Protein AF-A0A257J1D6-F1 (afdb_monomer_lite)

Structure (mmCIF, N/CA/C/O backbone):
data_AF-A0A257J1D6-F1
#
_entry.id   AF-A0A257J1D6-F1
#
loop_
_atom_site.group_PDB
_atom_site.id
_atom_site.type_symbol
_atom_site.label_atom_id
_atom_site.label_alt_id
_atom_site.label_comp_id
_atom_site.label_asym_id
_atom_site.label_entity_id
_atom_site.label_seq_id
_atom_site.pdbx_PDB_ins_code
_atom_site.Cartn_x
_atom_site.Cartn_y
_atom_site.Cartn_z
_atom_site.occupancy
_atom_site.B_iso_or_equiv
_atom_site.auth_seq_id
_atom_site.auth_comp_id
_atom_site.auth_asym_id
_atom_site.auth_atom_id
_atom_site.pdbx_PDB_model_num
ATOM 1 N N . MET A 1 1 ? 28.493 -23.954 -54.934 1.00 38.22 1 MET A N 1
ATOM 2 C CA . MET A 1 1 ? 28.823 -22.522 -55.115 1.00 38.22 1 MET A CA 1
ATOM 3 C C . MET A 1 1 ? 28.343 -21.744 -53.893 1.00 38.22 1 MET A C 1
ATOM 5 O O . MET A 1 1 ? 27.143 -21.635 -53.686 1.00 38.22 1 MET A O 1
ATOM 9 N N . LYS A 1 2 ? 29.273 -21.294 -53.040 1.00 36.12 2 LYS A N 1
ATOM 10 C CA . LYS A 1 2 ? 29.003 -20.463 -51.852 1.00 36.12 2 LYS A CA 1
ATOM 11 C C . LYS A 1 2 ? 28.588 -19.060 -52.317 1.00 36.12 2 LYS A C 1
ATOM 13 O O . LYS A 1 2 ? 29.384 -18.395 -52.972 1.00 36.12 2 LYS A O 1
ATOM 18 N N . LYS A 1 3 ? 27.372 -18.610 -51.989 1.00 41.28 3 LYS A N 1
ATOM 19 C CA . LYS A 1 3 ? 26.987 -17.197 -52.138 1.00 41.28 3 LYS A CA 1
ATOM 20 C C . LYS A 1 3 ? 27.675 -16.393 -51.032 1.00 41.28 3 LYS A C 1
ATOM 22 O O . LYS A 1 3 ? 27.429 -16.626 -49.853 1.00 41.28 3 LYS A O 1
ATOM 27 N N . ILE A 1 4 ? 28.572 -15.500 -51.433 1.00 43.25 4 ILE A N 1
ATOM 28 C CA . ILE A 1 4 ? 29.263 -14.539 -50.570 1.00 43.25 4 ILE A CA 1
ATOM 29 C C . ILE A 1 4 ? 28.299 -13.372 -50.328 1.00 43.25 4 ILE A C 1
ATOM 31 O O . ILE A 1 4 ? 27.944 -12.665 -51.269 1.00 43.25 4 ILE A O 1
ATOM 35 N N . PHE A 1 5 ? 27.862 -13.177 -49.084 1.00 42.94 5 PHE A N 1
ATOM 36 C CA . PHE A 1 5 ? 27.196 -11.940 -48.675 1.00 42.94 5 PHE A CA 1
ATOM 37 C C . PHE A 1 5 ? 28.267 -10.863 -48.485 1.00 42.94 5 PHE A C 1
ATOM 39 O O . PHE A 1 5 ? 29.192 -11.043 -47.697 1.00 42.94 5 PHE A O 1
ATOM 46 N N . HIS A 1 6 ? 28.163 -9.766 -49.235 1.00 42.41 6 HIS A N 1
ATOM 47 C CA . HIS A 1 6 ? 28.994 -8.585 -49.027 1.00 42.41 6 HIS A CA 1
ATOM 48 C C . HIS A 1 6 ? 28.365 -7.738 -47.920 1.00 42.41 6 HIS A C 1
ATOM 50 O O . HIS A 1 6 ? 27.255 -7.234 -48.081 1.00 42.41 6 HIS A O 1
ATOM 56 N N . THR A 1 7 ? 29.077 -7.570 -46.809 1.00 45.56 7 THR A N 1
ATOM 57 C CA . THR A 1 7 ? 28.771 -6.535 -45.819 1.00 45.56 7 THR A CA 1
ATOM 58 C C . THR A 1 7 ? 29.491 -5.263 -46.257 1.00 45.56 7 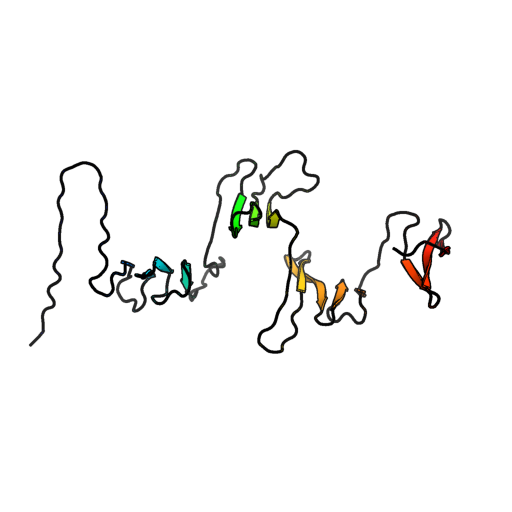THR A C 1
ATOM 60 O O . THR A 1 7 ? 30.720 -5.232 -46.281 1.00 45.56 7 THR A O 1
ATOM 63 N N . ILE A 1 8 ? 28.745 -4.230 -46.651 1.00 44.50 8 ILE A N 1
ATOM 64 C CA . ILE A 1 8 ? 29.304 -2.903 -46.937 1.00 44.50 8 ILE A CA 1
ATOM 65 C C . ILE A 1 8 ? 29.431 -2.165 -45.602 1.00 44.50 8 ILE A C 1
ATOM 67 O O . ILE A 1 8 ? 28.427 -1.796 -44.998 1.00 44.50 8 ILE A O 1
ATOM 71 N N . THR A 1 9 ? 30.663 -1.958 -45.139 1.00 44.97 9 THR A N 1
ATOM 72 C CA . THR A 1 9 ? 30.960 -1.093 -43.990 1.00 44.97 9 THR A CA 1
ATOM 73 C C . THR A 1 9 ? 31.153 0.335 -44.492 1.00 44.97 9 THR A C 1
ATOM 75 O O . THR A 1 9 ? 32.152 0.637 -45.142 1.00 44.97 9 THR A O 1
ATOM 78 N N . LEU A 1 10 ? 30.202 1.219 -44.195 1.00 42.38 10 LEU A N 1
ATOM 79 C CA . LEU A 1 10 ? 30.332 2.655 -44.432 1.00 42.38 10 LEU A CA 1
ATOM 80 C C . LEU A 1 10 ? 31.140 3.277 -43.279 1.00 42.38 10 LEU A C 1
ATOM 82 O O . LEU A 1 10 ? 30.632 3.406 -42.169 1.00 42.38 10 LEU A O 1
ATOM 86 N N . ILE A 1 11 ? 32.401 3.644 -43.526 1.00 44.72 11 ILE A N 1
ATOM 87 C CA . ILE A 1 11 ? 33.215 4.430 -42.583 1.00 44.72 11 ILE A CA 1
ATOM 88 C C . ILE A 1 11 ? 33.090 5.904 -42.985 1.00 44.72 11 ILE A C 1
A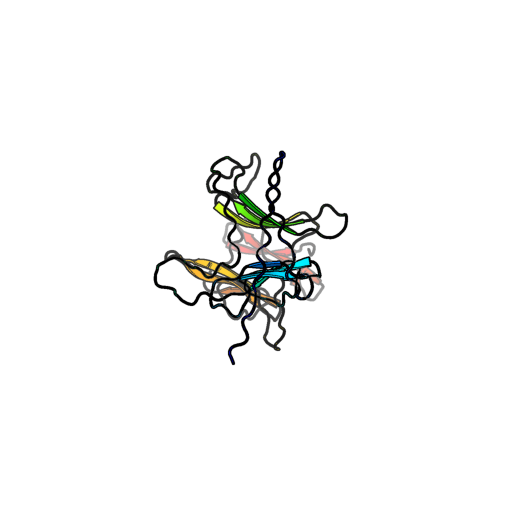TOM 90 O O . ILE A 1 11 ? 33.706 6.337 -43.957 1.00 44.72 11 ILE A O 1
ATOM 94 N N . LEU A 1 12 ? 32.282 6.676 -42.255 1.00 48.62 12 LEU A N 1
ATOM 95 C CA . LEU A 1 12 ? 32.257 8.136 -42.369 1.00 48.62 12 LEU A CA 1
ATOM 96 C C . LEU A 1 12 ? 33.386 8.728 -41.515 1.00 48.62 12 LEU A C 1
ATOM 98 O O . LEU A 1 12 ? 33.308 8.727 -40.289 1.00 48.62 12 LEU A O 1
ATOM 102 N N . PHE A 1 13 ? 34.419 9.269 -42.160 1.00 44.69 13 PHE A N 1
ATOM 103 C CA . PHE A 1 13 ? 35.277 10.272 -41.532 1.00 44.69 13 PHE A CA 1
ATOM 104 C C . PHE A 1 13 ? 34.616 11.638 -41.713 1.00 44.69 13 PHE A C 1
ATOM 106 O O . PHE A 1 13 ? 34.491 12.116 -42.838 1.00 44.69 13 PHE A O 1
ATOM 113 N N . THR A 1 14 ? 34.224 12.289 -40.619 1.00 45.97 14 THR A N 1
ATOM 114 C CA . THR A 1 14 ? 33.897 13.719 -40.639 1.00 45.97 14 THR A CA 1
ATOM 115 C C . THR A 1 14 ? 34.845 14.455 -39.706 1.00 45.97 14 THR A C 1
ATOM 117 O O . THR A 1 14 ? 34.756 14.359 -38.484 1.00 45.97 14 THR A O 1
ATOM 120 N N . THR A 1 15 ? 35.767 15.212 -40.286 1.00 50.88 15 THR A N 1
ATOM 121 C CA . THR A 1 15 ? 36.424 16.322 -39.602 1.00 50.88 15 THR A CA 1
ATOM 122 C C . THR A 1 15 ? 35.403 17.458 -39.503 1.00 50.88 15 THR A C 1
ATOM 124 O O . THR A 1 15 ? 35.143 18.075 -40.527 1.00 50.88 15 THR A O 1
ATOM 127 N N . ILE A 1 16 ? 34.764 17.651 -38.338 1.00 46.88 16 ILE A N 1
ATOM 128 C CA . ILE A 1 16 ? 34.257 18.907 -37.723 1.00 46.88 16 ILE A CA 1
ATOM 129 C C . ILE A 1 16 ? 33.377 18.540 -36.497 1.00 46.88 16 ILE A C 1
ATOM 131 O O . ILE A 1 16 ? 32.694 17.522 -36.465 1.00 46.88 16 ILE A O 1
ATOM 135 N N . LEU A 1 17 ? 33.480 19.390 -35.474 1.00 46.66 17 LEU A N 1
ATOM 136 C CA . LEU A 1 17 ? 32.936 19.391 -34.113 1.00 46.66 17 LEU A CA 1
ATOM 137 C C . LEU A 1 17 ? 31.459 18.939 -33.968 1.00 46.66 17 LEU A C 1
ATOM 139 O O . LEU A 1 17 ? 30.553 19.650 -34.391 1.00 46.66 17 LEU A O 1
ATOM 143 N N . ASN A 1 18 ? 31.273 17.783 -33.314 1.00 44.16 18 ASN A N 1
ATOM 144 C CA . ASN A 1 18 ? 30.075 17.168 -32.701 1.00 44.16 18 ASN A CA 1
ATOM 145 C C . ASN A 1 18 ? 29.962 15.717 -33.178 1.00 44.16 18 ASN A C 1
ATOM 147 O O . ASN A 1 18 ? 29.318 15.418 -34.179 1.00 44.16 18 ASN A O 1
ATOM 151 N N . ALA A 1 19 ? 30.616 14.802 -32.461 1.00 36.62 19 ALA A N 1
ATOM 152 C CA . ALA A 1 19 ? 30.526 13.373 -32.727 1.00 36.62 19 ALA A CA 1
ATOM 153 C C . ALA A 1 19 ? 29.097 12.868 -32.451 1.00 36.62 19 ALA A C 1
ATOM 155 O O . ALA A 1 19 ? 28.789 12.406 -31.355 1.00 36.62 19 ALA A O 1
ATOM 156 N N . GLN A 1 20 ? 28.203 12.964 -33.435 1.00 41.53 20 GLN A N 1
ATOM 157 C CA . GLN A 1 20 ? 26.947 12.224 -33.419 1.00 41.53 20 GLN A CA 1
ATOM 158 C C . GLN A 1 20 ? 27.213 10.814 -33.938 1.00 41.53 20 GLN A C 1
ATOM 160 O O . GLN A 1 20 ? 27.506 10.602 -35.114 1.00 41.53 20 GLN A O 1
ATOM 165 N N . THR A 1 21 ? 27.085 9.827 -33.054 1.00 47.72 21 THR A N 1
ATOM 166 C CA . THR A 1 21 ? 26.935 8.436 -33.486 1.00 47.72 21 THR A CA 1
ATOM 167 C C . THR A 1 21 ? 25.567 8.323 -34.153 1.00 47.72 21 THR A C 1
ATOM 169 O O . THR A 1 21 ? 24.545 8.299 -33.473 1.00 47.72 21 THR A O 1
ATOM 172 N N . THR A 1 22 ? 25.531 8.318 -35.486 1.00 47.06 22 THR A N 1
ATOM 173 C CA . THR A 1 22 ? 24.285 8.104 -36.231 1.00 47.06 22 THR A CA 1
ATOM 174 C C . THR A 1 22 ? 23.996 6.608 -36.243 1.00 47.06 22 THR A C 1
ATOM 176 O O . THR A 1 22 ? 24.689 5.848 -36.916 1.00 47.06 22 THR A O 1
ATOM 179 N N . ILE A 1 23 ? 22.998 6.170 -35.474 1.00 66.38 23 ILE A N 1
ATOM 180 C CA . ILE A 1 23 ? 22.508 4.790 -35.531 1.00 66.38 23 ILE A CA 1
ATOM 181 C C . ILE A 1 23 ? 21.475 4.728 -36.656 1.00 66.38 23 ILE A C 1
ATOM 183 O O . ILE A 1 23 ? 20.344 5.182 -36.496 1.00 66.38 23 ILE A O 1
ATOM 187 N N . THR A 1 24 ? 21.882 4.232 -37.822 1.00 57.66 24 THR A N 1
ATOM 188 C CA . THR A 1 24 ? 20.978 4.047 -38.961 1.00 57.66 24 THR A CA 1
ATOM 189 C C . THR A 1 24 ? 20.084 2.832 -38.700 1.00 57.66 24 THR A C 1
ATOM 191 O O . THR A 1 24 ? 20.609 1.794 -38.283 1.00 57.66 24 THR A O 1
ATOM 194 N N . PRO A 1 25 ? 18.763 2.925 -38.932 1.00 65.88 25 PRO A N 1
ATOM 195 C CA . PRO A 1 25 ? 17.895 1.760 -38.901 1.00 65.88 25 PRO A CA 1
ATOM 196 C C . PRO A 1 25 ? 18.428 0.644 -39.796 1.00 65.88 25 PRO A C 1
ATOM 198 O O . PRO A 1 25 ? 19.025 0.925 -40.842 1.00 65.88 25 PRO A O 1
ATOM 201 N N . ASP A 1 26 ? 18.217 -0.617 -39.420 1.00 60.16 26 ASP A N 1
ATOM 202 C CA . ASP A 1 26 ? 18.500 -1.684 -40.370 1.00 60.16 26 ASP A CA 1
ATOM 203 C C . ASP A 1 26 ? 17.591 -1.517 -41.598 1.00 60.16 26 ASP A C 1
ATOM 205 O O . ASP A 1 26 ? 16.479 -0.993 -41.512 1.00 60.16 26 ASP A O 1
ATOM 209 N N . GLY A 1 27 ? 18.047 -1.950 -42.777 1.00 59.38 27 GLY A N 1
ATOM 210 C CA . GLY A 1 27 ? 17.236 -1.925 -44.007 1.00 59.38 27 GLY A CA 1
ATOM 211 C C . GLY A 1 27 ? 15.986 -2.823 -43.947 1.00 59.38 27 GLY A C 1
ATOM 212 O O . GLY A 1 27 ? 15.433 -3.171 -44.985 1.00 59.38 27 GLY A O 1
ATOM 213 N N . TYR A 1 28 ? 15.577 -3.240 -42.746 1.00 55.91 28 TYR A N 1
ATOM 214 C CA . TYR A 1 28 ? 14.529 -4.186 -42.417 1.00 55.91 28 TYR A CA 1
ATOM 215 C C . TYR A 1 28 ? 13.490 -3.492 -41.515 1.00 55.91 28 TYR A C 1
ATOM 217 O O . TYR A 1 28 ? 13.541 -3.576 -40.289 1.00 55.91 28 TYR A O 1
ATOM 225 N N . ASN A 1 29 ? 12.523 -2.815 -42.141 1.00 66.31 29 ASN A N 1
ATOM 226 C CA . ASN A 1 29 ? 11.411 -2.096 -41.493 1.00 66.31 29 ASN A CA 1
ATOM 227 C C . ASN A 1 29 ? 11.819 -0.924 -40.576 1.00 66.31 29 ASN A C 1
ATOM 229 O O . ASN A 1 29 ? 11.091 -0.600 -39.647 1.00 66.31 29 ASN A O 1
ATOM 233 N N . GLY A 1 30 ? 12.978 -0.293 -40.789 1.00 75.19 30 GLY A N 1
ATOM 234 C CA . GLY A 1 30 ? 13.296 0.966 -40.105 1.00 75.19 30 GLY A CA 1
ATOM 235 C C . GLY A 1 30 ? 13.506 0.849 -38.587 1.00 75.19 30 GLY A C 1
ATOM 236 O O . GLY A 1 30 ? 13.448 1.860 -37.889 1.00 75.19 30 GLY A O 1
ATOM 237 N N . ALA A 1 31 ? 13.794 -0.349 -38.070 1.00 82.38 31 ALA A N 1
ATOM 238 C CA . ALA A 1 31 ? 14.050 -0.568 -36.651 1.00 82.38 31 ALA A CA 1
ATOM 239 C C . ALA A 1 31 ? 15.524 -0.331 -36.277 1.00 82.38 31 ALA A C 1
ATOM 241 O O . ALA A 1 31 ? 16.437 -0.528 -37.082 1.00 82.38 31 ALA A O 1
ATOM 242 N N . ILE A 1 32 ? 15.775 0.019 -35.014 1.00 88.12 32 ILE A N 1
ATOM 243 C CA . ILE A 1 32 ? 17.127 0.042 -34.434 1.00 88.12 32 ILE A CA 1
ATOM 244 C C . ILE A 1 32 ? 17.283 -1.156 -33.500 1.00 88.12 32 ILE A C 1
ATOM 246 O O . ILE A 1 32 ? 16.433 -1.404 -32.645 1.00 88.12 32 ILE A O 1
ATOM 250 N N . ARG A 1 33 ? 18.379 -1.909 -33.647 1.00 82.38 33 ARG A N 1
ATOM 251 C CA . ARG A 1 33 ? 18.563 -3.191 -32.953 1.00 82.38 33 ARG A CA 1
ATOM 252 C C . ARG A 1 33 ? 19.944 -3.320 -32.334 1.00 82.38 33 ARG A C 1
ATOM 254 O O . ARG A 1 33 ? 20.951 -3.033 -32.975 1.00 82.38 33 ARG A O 1
ATOM 261 N N . PHE A 1 34 ? 19.984 -3.867 -31.126 1.00 85.25 34 PHE A N 1
ATOM 262 C CA . PHE A 1 34 ? 21.207 -4.278 -30.447 1.00 85.25 34 PHE A CA 1
ATOM 263 C C . PHE A 1 34 ? 21.161 -5.789 -30.218 1.00 85.25 34 PHE A C 1
ATOM 265 O O . PHE A 1 34 ? 20.290 -6.306 -29.511 1.00 85.25 34 PHE A O 1
ATOM 272 N N . LYS A 1 35 ? 22.110 -6.507 -30.823 1.00 76.44 35 LYS A N 1
ATOM 273 C CA . LYS A 1 35 ? 22.224 -7.971 -30.762 1.00 76.44 35 LYS A CA 1
ATOM 274 C C . LYS A 1 35 ? 23.514 -8.375 -30.048 1.00 76.44 35 LYS A C 1
ATOM 276 O O . LYS A 1 35 ? 24.537 -7.720 -30.211 1.00 76.44 35 LYS A O 1
ATOM 281 N N . ASN A 1 36 ? 23.477 -9.485 -29.310 1.00 69.12 36 ASN A N 1
ATOM 282 C CA . ASN A 1 36 ? 24.685 -10.221 -28.920 1.00 69.12 36 ASN A CA 1
ATOM 283 C C . ASN A 1 36 ? 24.886 -11.382 -29.912 1.00 69.12 36 ASN A C 1
ATOM 285 O O . ASN A 1 36 ? 23.900 -11.991 -30.338 1.00 69.12 36 ASN A O 1
ATOM 289 N N . GLY A 1 37 ? 26.131 -11.676 -30.295 1.00 50.91 37 GLY A N 1
ATOM 290 C CA . GLY A 1 37 ? 26.451 -12.710 -31.283 1.00 50.91 37 GLY A CA 1
ATOM 291 C C . GLY A 1 37 ? 25.883 -14.072 -30.872 1.00 50.91 37 GLY A C 1
ATOM 292 O O . GLY A 1 37 ? 26.254 -14.606 -29.834 1.00 50.91 37 GLY A O 1
ATOM 293 N N . GLY A 1 38 ? 24.957 -14.613 -31.671 1.00 58.53 38 GLY A N 1
ATOM 294 C CA . GLY A 1 38 ? 24.319 -15.918 -31.439 1.00 58.53 38 GLY A CA 1
ATOM 295 C C . GLY A 1 38 ? 22.911 -15.886 -30.825 1.00 58.53 38 GLY A C 1
ATOM 296 O O . GLY A 1 38 ? 22.262 -16.926 -30.780 1.00 58.53 38 GLY A O 1
ATOM 297 N N . SER A 1 39 ? 22.396 -14.725 -30.398 1.00 63.00 39 SER A N 1
ATOM 298 C CA . SER A 1 39 ? 21.004 -14.597 -29.928 1.00 63.00 39 SER A CA 1
ATOM 299 C C . SER A 1 39 ? 20.030 -14.478 -31.106 1.00 63.00 39 SER A C 1
ATOM 301 O O . SER A 1 39 ? 20.215 -13.621 -31.970 1.00 63.00 39 SER A O 1
ATOM 303 N N . SER A 1 40 ? 18.965 -15.289 -31.125 1.00 66.69 40 SER A N 1
ATOM 304 C CA . SER A 1 40 ? 17.853 -15.150 -32.083 1.00 66.69 40 SER A CA 1
ATOM 305 C C . SER A 1 40 ? 16.906 -13.991 -31.745 1.00 66.69 40 SER A C 1
ATOM 307 O O . SER A 1 40 ? 16.127 -13.576 -32.598 1.00 66.69 40 SER A O 1
ATOM 309 N N . VAL A 1 41 ? 16.993 -13.454 -30.522 1.00 67.62 41 VAL A N 1
ATOM 310 C CA . VAL A 1 41 ? 16.189 -12.325 -30.035 1.00 67.62 41 VAL A CA 1
ATOM 311 C C . VAL A 1 41 ? 17.066 -11.083 -29.880 1.00 67.62 41 VAL A C 1
ATOM 313 O O . VAL A 1 41 ? 18.185 -11.165 -29.356 1.00 67.62 41 VAL A O 1
ATOM 316 N N . ASP A 1 42 ? 16.542 -9.937 -30.315 1.00 75.69 42 ASP A N 1
ATOM 317 C CA . ASP A 1 42 ? 17.140 -8.621 -30.090 1.00 75.69 42 ASP A CA 1
ATOM 318 C C . ASP A 1 42 ? 17.209 -8.323 -28.580 1.00 75.69 42 ASP A C 1
ATOM 320 O O . ASP A 1 42 ? 16.237 -8.511 -27.847 1.00 75.69 42 ASP A O 1
ATOM 324 N N . LYS A 1 43 ? 18.370 -7.877 -28.083 1.00 83.31 43 LYS A N 1
ATOM 325 C CA . LYS A 1 43 ? 18.522 -7.513 -26.662 1.00 83.31 43 LYS A CA 1
ATOM 326 C C . LYS A 1 43 ? 17.899 -6.160 -26.373 1.00 83.31 43 LYS A C 1
ATOM 328 O O . LYS A 1 43 ? 17.287 -5.997 -25.324 1.00 83.31 43 LYS A O 1
ATOM 333 N N . VAL A 1 44 ? 18.021 -5.236 -27.319 1.00 90.50 44 VAL A N 1
ATOM 334 C CA . VAL A 1 44 ? 17.280 -3.976 -27.346 1.00 90.50 44 VAL A CA 1
ATOM 335 C C . VAL A 1 44 ? 16.762 -3.775 -28.767 1.00 90.50 44 VAL A C 1
ATOM 337 O O . VAL A 1 44 ? 17.523 -3.925 -29.725 1.00 90.50 44 VAL A O 1
ATOM 340 N N . TYR A 1 45 ? 15.478 -3.466 -28.897 1.00 90.25 45 TYR A N 1
ATOM 341 C CA . TYR A 1 45 ? 14.760 -3.316 -30.158 1.00 90.25 45 TYR A CA 1
ATOM 342 C C . TYR A 1 45 ? 13.899 -2.055 -30.101 1.00 90.25 45 TYR A C 1
ATOM 344 O O . TYR A 1 45 ? 12.915 -2.017 -29.369 1.00 90.25 45 TYR A O 1
ATOM 352 N N . LEU A 1 46 ? 14.264 -1.022 -30.856 1.00 92.50 46 LEU A N 1
ATOM 353 C CA . LEU A 1 46 ? 13.403 0.134 -31.082 1.00 92.50 46 LEU A CA 1
ATOM 354 C C . LEU A 1 46 ? 12.636 -0.087 -32.385 1.00 92.50 46 LEU A C 1
ATOM 356 O O . LEU A 1 46 ? 13.221 -0.074 -33.471 1.00 92.50 46 LEU A O 1
ATOM 360 N N . ALA A 1 47 ? 11.338 -0.326 -32.249 1.00 89.88 47 ALA A N 1
ATOM 361 C CA . ALA A 1 47 ? 10.418 -0.555 -33.350 1.00 89.88 47 ALA A CA 1
ATOM 362 C C . ALA A 1 47 ? 10.114 0.739 -34.125 1.00 89.88 47 ALA A C 1
ATOM 364 O O . ALA A 1 47 ? 10.203 1.838 -33.579 1.00 89.88 47 ALA A O 1
ATOM 365 N N . GLU A 1 48 ? 9.671 0.604 -35.378 1.00 89.31 48 GLU A N 1
ATOM 366 C CA . GLU A 1 48 ? 9.274 1.732 -36.240 1.00 89.31 48 GLU A CA 1
ATOM 367 C C . GLU A 1 48 ? 8.152 2.586 -35.625 1.00 89.31 48 GLU A C 1
ATOM 369 O O . GLU A 1 48 ? 8.131 3.804 -35.769 1.00 89.31 48 GLU A O 1
ATOM 374 N N . ASN A 1 49 ? 7.244 1.962 -34.870 1.00 89.44 49 ASN A N 1
ATOM 375 C CA . ASN A 1 49 ? 6.160 2.649 -34.164 1.00 89.44 49 ASN A CA 1
ATOM 376 C C . ASN A 1 49 ? 6.611 3.353 -32.863 1.00 89.44 49 ASN A C 1
ATOM 378 O O . ASN A 1 49 ? 5.768 3.845 -32.114 1.00 89.44 49 ASN A O 1
ATOM 382 N N . GLY A 1 50 ? 7.918 3.383 -32.575 1.00 90.94 50 GLY A N 1
ATOM 383 C CA . GLY A 1 50 ? 8.510 4.055 -31.417 1.00 90.94 50 GLY A CA 1
ATOM 384 C C . GLY A 1 50 ? 8.528 3.233 -30.126 1.00 90.94 50 GLY A C 1
ATOM 385 O O . GLY A 1 50 ? 8.915 3.757 -29.083 1.00 90.94 50 GLY A O 1
ATOM 386 N N . PHE A 1 51 ? 8.118 1.962 -30.156 1.00 95.44 51 PHE A N 1
ATOM 387 C CA . PHE A 1 51 ? 8.144 1.101 -28.972 1.00 95.44 51 PHE A CA 1
ATOM 388 C C . PHE A 1 51 ? 9.540 0.523 -28.730 1.00 95.44 51 PHE A C 1
ATOM 390 O O . PHE A 1 51 ? 10.168 -0.014 -29.644 1.00 95.44 51 PHE A O 1
ATOM 397 N N . LEU A 1 52 ? 10.006 0.595 -27.485 1.00 95.69 52 LEU A N 1
ATOM 398 C CA . LEU A 1 52 ? 11.280 0.040 -27.049 1.00 95.69 52 LEU A CA 1
ATOM 399 C C . LEU A 1 52 ? 11.069 -1.317 -26.367 1.00 95.69 52 LEU A C 1
ATOM 401 O O . LEU A 1 52 ? 10.552 -1.400 -25.256 1.00 95.69 52 LEU A O 1
ATOM 405 N N . GLY A 1 53 ? 11.512 -2.386 -27.018 1.00 94.44 53 GLY A N 1
ATOM 406 C CA . GLY A 1 53 ? 11.638 -3.715 -26.434 1.00 94.44 53 GLY A CA 1
ATOM 407 C C . GLY A 1 53 ? 13.029 -3.940 -25.841 1.00 94.44 53 GLY A C 1
ATOM 408 O O . GLY A 1 53 ? 14.036 -3.667 -26.494 1.00 94.44 53 GLY A O 1
ATOM 409 N N . ILE A 1 54 ? 13.109 -4.486 -24.630 1.00 92.62 54 ILE A N 1
ATOM 410 C CA . ILE A 1 54 ? 14.339 -5.041 -24.051 1.00 92.62 54 ILE A CA 1
ATOM 411 C C . ILE A 1 54 ? 14.104 -6.538 -23.859 1.00 92.62 54 ILE A C 1
ATOM 413 O O . ILE A 1 54 ? 13.226 -6.934 -23.102 1.00 92.62 54 ILE A O 1
ATOM 417 N N . GLY A 1 55 ? 14.851 -7.371 -24.585 1.00 89.19 55 GLY A N 1
ATOM 418 C CA . GLY A 1 55 ? 14.672 -8.829 -24.604 1.00 89.19 55 GLY A CA 1
ATOM 419 C C . GLY A 1 55 ? 13.435 -9.333 -25.366 1.00 89.19 55 GLY A C 1
ATOM 420 O O . GLY A 1 55 ? 13.128 -10.522 -25.305 1.00 89.19 55 GLY A O 1
ATOM 421 N N . THR A 1 56 ? 12.755 -8.463 -26.120 1.00 90.31 56 THR A N 1
ATOM 422 C CA . THR A 1 56 ? 11.671 -8.805 -27.055 1.00 90.31 56 THR A CA 1
ATOM 423 C C . THR A 1 56 ? 11.801 -7.995 -28.345 1.00 90.31 56 THR A C 1
ATOM 425 O O . THR A 1 56 ? 12.122 -6.810 -28.307 1.00 90.31 56 THR A O 1
ATOM 428 N N . SER A 1 57 ? 11.522 -8.620 -29.492 1.00 89.75 57 SER A N 1
ATOM 429 C CA . SER A 1 57 ? 11.416 -7.958 -30.804 1.00 89.75 57 SER A CA 1
ATOM 430 C C . SER A 1 57 ? 9.962 -7.673 -31.208 1.00 89.75 57 SER A C 1
ATOM 432 O O . SER A 1 57 ? 9.672 -7.376 -32.364 1.00 89.75 57 SER A O 1
ATOM 434 N N . SER A 1 58 ? 9.013 -7.840 -30.286 1.00 91.31 58 SER A N 1
ATOM 435 C CA . SER A 1 58 ? 7.585 -7.579 -30.512 1.00 91.31 58 SER A CA 1
ATOM 436 C C . SER A 1 58 ? 6.973 -6.867 -29.300 1.00 91.31 58 SER A C 1
ATOM 438 O O . SER A 1 58 ? 6.090 -7.433 -28.650 1.00 91.31 58 SER A O 1
ATOM 440 N N . PRO A 1 59 ? 7.472 -5.663 -28.951 1.00 95.19 59 PRO A N 1
ATOM 441 C CA . PRO A 1 59 ? 6.987 -4.913 -27.799 1.00 95.19 59 PRO A CA 1
ATOM 442 C C . PRO A 1 59 ? 5.502 -4.558 -27.956 1.00 95.19 59 PRO A C 1
ATOM 444 O O . PRO A 1 59 ? 5.063 -4.166 -29.040 1.00 95.19 59 PRO A O 1
ATOM 447 N N . ARG A 1 60 ? 4.720 -4.686 -26.875 1.00 95.56 60 ARG A N 1
ATOM 448 C CA . ARG A 1 60 ? 3.276 -4.349 -26.855 1.00 95.56 60 ARG A CA 1
ATOM 449 C C . ARG A 1 60 ? 2.951 -3.023 -26.155 1.00 95.56 60 ARG A C 1
ATOM 451 O O . ARG A 1 60 ? 1.783 -2.652 -26.059 1.00 95.56 60 ARG A O 1
ATOM 458 N N . SER A 1 61 ? 3.972 -2.312 -25.689 1.00 96.19 61 SER A N 1
ATOM 459 C CA . SER A 1 61 ? 3.903 -1.015 -25.008 1.00 96.19 61 SER A CA 1
ATOM 460 C C . SER A 1 61 ? 5.123 -0.161 -25.365 1.00 96.19 61 SER A C 1
ATOM 462 O O . SER A 1 61 ? 6.107 -0.677 -25.889 1.00 96.19 61 SER A O 1
ATOM 464 N N . PHE A 1 62 ? 5.082 1.142 -25.052 1.00 96.12 62 PHE A N 1
ATOM 465 C CA . PHE A 1 62 ? 6.199 2.067 -25.308 1.00 96.12 62 PHE A CA 1
ATOM 466 C C . PHE A 1 62 ? 7.538 1.592 -24.730 1.00 96.12 62 PHE A C 1
ATOM 468 O O . PHE A 1 62 ? 8.576 1.809 -25.346 1.00 96.12 62 PHE A O 1
ATOM 475 N N . LEU A 1 63 ? 7.507 0.923 -23.579 1.00 96.81 63 LEU A N 1
ATOM 476 C CA . LEU A 1 63 ? 8.622 0.162 -23.030 1.00 96.81 63 LEU A CA 1
ATOM 477 C C . LEU A 1 63 ? 8.107 -1.230 -22.657 1.00 96.81 63 LEU A C 1
ATOM 479 O O . LEU A 1 63 ? 7.137 -1.336 -21.904 1.00 96.81 63 LEU A O 1
ATOM 483 N N . ASP A 1 64 ? 8.731 -2.276 -23.190 1.00 96.69 64 ASP A N 1
ATOM 484 C CA . ASP A 1 64 ? 8.405 -3.678 -22.912 1.00 96.69 64 ASP A CA 1
ATOM 485 C C . ASP A 1 64 ? 9.697 -4.433 -22.567 1.00 96.69 64 ASP A C 1
ATOM 487 O O . ASP A 1 64 ? 10.581 -4.591 -23.409 1.00 96.69 64 ASP A O 1
ATOM 491 N N . ILE A 1 65 ? 9.849 -4.841 -21.305 1.00 93.81 65 ILE A N 1
ATOM 492 C CA . ILE A 1 65 ? 11.050 -5.519 -20.802 1.00 93.81 65 ILE A CA 1
ATOM 493 C C . ILE A 1 65 ? 10.690 -6.977 -20.538 1.00 93.81 65 ILE A C 1
ATOM 495 O O . ILE A 1 65 ? 9.986 -7.289 -19.579 1.00 93.81 65 ILE A O 1
ATOM 499 N N . VAL A 1 66 ? 11.207 -7.872 -21.375 1.00 91.06 66 VAL A N 1
ATOM 500 C CA . VAL A 1 66 ? 10.970 -9.314 -21.308 1.00 91.06 66 VAL A CA 1
ATOM 501 C C . VAL A 1 66 ? 12.285 -10.032 -21.042 1.00 91.06 66 VAL A C 1
ATOM 503 O O . VAL A 1 66 ? 13.316 -9.767 -21.652 1.00 91.06 66 VAL A O 1
ATOM 506 N N . GLY A 1 67 ? 12.252 -10.983 -20.123 1.00 85.38 67 GLY A N 1
ATOM 507 C CA . GLY A 1 67 ? 13.418 -11.744 -19.716 1.00 85.38 67 GLY A CA 1
ATOM 508 C C . GLY A 1 67 ? 13.042 -12.774 -18.667 1.00 85.38 67 GLY A C 1
ATOM 509 O O . GLY A 1 67 ? 11.955 -12.742 -18.099 1.00 85.38 67 GLY A O 1
ATOM 510 N N . ASN A 1 68 ? 13.953 -13.700 -18.422 1.00 77.81 68 ASN A N 1
ATOM 511 C CA . ASN A 1 68 ? 13.894 -14.626 -17.307 1.00 77.81 68 ASN A CA 1
ATOM 512 C C . ASN A 1 68 ? 15.295 -14.698 -16.698 1.00 77.81 68 ASN A C 1
ATOM 514 O O . ASN A 1 68 ? 16.290 -14.536 -17.410 1.00 77.81 68 ASN A O 1
ATOM 518 N N . HIS A 1 69 ? 15.381 -14.935 -15.396 1.00 71.94 69 HIS A N 1
ATOM 519 C CA . HIS A 1 69 ? 16.657 -15.127 -14.727 1.00 71.94 69 HIS A CA 1
ATOM 520 C C . HIS A 1 69 ? 16.918 -16.627 -14.536 1.00 71.94 69 HIS A C 1
ATOM 522 O O . HIS A 1 69 ? 16.362 -17.240 -13.629 1.00 71.94 69 HIS A O 1
ATOM 528 N N . GLU A 1 70 ? 17.762 -17.220 -15.387 1.00 63.44 70 GLU A N 1
ATOM 529 C CA . GLU A 1 70 ? 17.979 -18.680 -15.416 1.00 63.44 70 GLU A CA 1
ATOM 530 C C . GLU A 1 70 ? 19.208 -19.182 -14.634 1.00 63.44 70 GLU A C 1
ATOM 532 O O . GLU A 1 70 ? 19.462 -20.379 -14.623 1.00 63.44 70 GLU A O 1
ATOM 537 N N . ASN A 1 71 ? 19.964 -18.326 -13.931 1.00 59.91 71 ASN A N 1
ATOM 538 C CA . ASN A 1 71 ? 21.186 -18.751 -13.225 1.00 59.91 71 ASN A CA 1
ATOM 539 C C . ASN A 1 71 ? 21.330 -18.103 -11.838 1.00 59.91 71 ASN A C 1
ATOM 541 O O . ASN A 1 71 ? 22.064 -17.132 -11.665 1.00 59.91 71 ASN A O 1
ATOM 545 N N . VAL A 1 72 ? 20.647 -18.636 -10.820 1.00 60.81 72 VAL A N 1
ATOM 546 C CA . VAL A 1 72 ? 20.813 -18.186 -9.422 1.00 60.81 72 VAL A CA 1
ATOM 547 C C . VAL A 1 72 ? 21.872 -19.044 -8.728 1.00 60.81 72 VAL A C 1
ATOM 549 O O . VAL A 1 72 ? 21.558 -20.078 -8.150 1.00 60.81 72 VAL A O 1
ATOM 552 N N . SER A 1 73 ? 23.142 -18.633 -8.789 1.00 62.81 73 SER A N 1
ATOM 553 C CA . SER A 1 73 ? 24.224 -19.249 -7.998 1.00 62.81 73 SER A CA 1
ATOM 554 C C . SER A 1 73 ? 24.759 -18.350 -6.876 1.00 62.81 73 SER A C 1
ATOM 556 O O . SER A 1 73 ? 25.806 -18.642 -6.308 1.00 62.81 73 SER A O 1
ATOM 558 N N . SER A 1 74 ? 24.087 -17.248 -6.528 1.00 57.88 74 SER A N 1
ATOM 559 C CA . SER A 1 74 ? 24.479 -16.435 -5.366 1.00 57.88 74 SER A CA 1
ATOM 560 C C . SER A 1 74 ? 23.311 -15.639 -4.785 1.00 57.88 74 SER A C 1
ATOM 562 O O . SER A 1 74 ? 22.303 -15.420 -5.453 1.00 57.88 74 SER A O 1
ATOM 564 N N . SER A 1 75 ? 23.476 -15.235 -3.525 1.00 55.34 75 SER A N 1
ATOM 565 C CA . SER A 1 75 ? 22.526 -14.636 -2.576 1.00 55.34 75 SER A CA 1
ATOM 566 C C . SER A 1 75 ? 21.859 -13.306 -2.977 1.00 55.34 75 SER A C 1
ATOM 568 O O . SER A 1 75 ? 21.372 -12.587 -2.107 1.00 55.34 75 SER A O 1
ATOM 570 N N . TYR A 1 76 ? 21.828 -12.952 -4.262 1.00 59.50 76 TYR A N 1
ATOM 571 C CA . TYR A 1 76 ? 21.198 -11.735 -4.765 1.00 59.50 76 TYR A CA 1
ATOM 572 C C . TYR A 1 76 ? 19.993 -12.089 -5.633 1.00 59.50 76 TYR A C 1
ATOM 574 O O . TYR A 1 76 ? 20.110 -12.771 -6.650 1.00 59.50 76 TYR A O 1
ATOM 582 N N . ASP A 1 77 ? 18.822 -11.611 -5.223 1.00 62.44 77 ASP A N 1
ATOM 583 C CA . ASP A 1 77 ? 17.585 -11.773 -5.972 1.00 62.44 77 ASP A CA 1
ATOM 584 C C . ASP A 1 77 ? 17.658 -10.975 -7.286 1.00 62.44 77 ASP A C 1
ATOM 586 O O . ASP A 1 77 ? 17.525 -9.755 -7.301 1.00 62.44 77 ASP A O 1
ATOM 590 N N . ALA A 1 78 ? 17.930 -11.651 -8.400 1.00 61.22 78 ALA A N 1
ATOM 591 C CA . ALA A 1 78 ? 18.027 -11.046 -9.728 1.00 61.22 78 ALA A CA 1
ATOM 592 C C . ALA A 1 78 ? 16.689 -11.065 -10.497 1.00 61.22 78 ALA A C 1
ATOM 594 O O . ALA A 1 78 ? 16.674 -10.942 -11.720 1.00 61.22 78 ALA A O 1
ATOM 595 N N . ARG A 1 79 ? 15.547 -11.191 -9.802 1.00 76.19 79 ARG A N 1
ATOM 596 C CA . ARG A 1 79 ? 14.199 -11.148 -10.409 1.00 76.19 79 ARG A CA 1
ATOM 597 C C . ARG A 1 79 ? 13.722 -9.733 -10.772 1.00 76.19 79 ARG A C 1
ATOM 599 O O . ARG A 1 79 ? 12.587 -9.564 -11.208 1.00 76.19 79 ARG A O 1
ATOM 606 N N . PHE A 1 80 ? 14.550 -8.705 -10.584 1.00 83.44 80 PHE A N 1
ATOM 607 C CA . PHE A 1 80 ? 14.190 -7.318 -10.880 1.00 83.44 80 PHE A CA 1
ATOM 608 C C . PHE A 1 80 ? 14.403 -6.986 -12.361 1.00 83.44 80 PHE A C 1
ATOM 610 O O . PHE A 1 80 ? 15.530 -6.978 -12.846 1.00 83.44 80 PHE A O 1
ATOM 617 N N . PHE A 1 81 ? 13.323 -6.634 -13.060 1.00 87.44 81 PHE A N 1
ATOM 618 C CA . PHE A 1 81 ? 13.363 -6.197 -14.463 1.00 87.44 81 PHE A CA 1
ATOM 619 C C . PHE A 1 81 ? 13.731 -4.714 -14.596 1.00 87.44 81 PHE A C 1
ATOM 621 O O . PHE A 1 81 ? 14.342 -4.304 -15.577 1.00 87.44 81 PHE A O 1
ATOM 628 N N . LEU A 1 82 ? 13.387 -3.914 -13.584 1.00 90.56 82 LEU A N 1
ATOM 629 C CA . LEU A 1 82 ? 13.751 -2.508 -13.476 1.00 90.56 82 LEU A CA 1
ATOM 630 C C . LEU A 1 82 ? 14.244 -2.234 -12.055 1.00 90.56 82 LEU A C 1
ATOM 632 O O . LEU A 1 82 ? 13.502 -2.396 -11.088 1.00 90.56 82 LEU A O 1
ATOM 636 N N . LYS A 1 83 ? 15.501 -1.806 -11.935 1.00 90.81 83 LYS A N 1
ATOM 637 C CA . LYS A 1 83 ? 16.099 -1.359 -10.676 1.00 90.81 83 LYS A CA 1
ATOM 638 C C . LYS A 1 83 ? 16.418 0.122 -10.785 1.00 90.81 83 LYS A C 1
ATOM 640 O O . LYS A 1 83 ? 17.244 0.519 -11.600 1.00 90.81 83 LYS A O 1
ATOM 645 N N . LEU A 1 84 ? 15.806 0.916 -9.918 1.00 93.88 84 LEU A N 1
A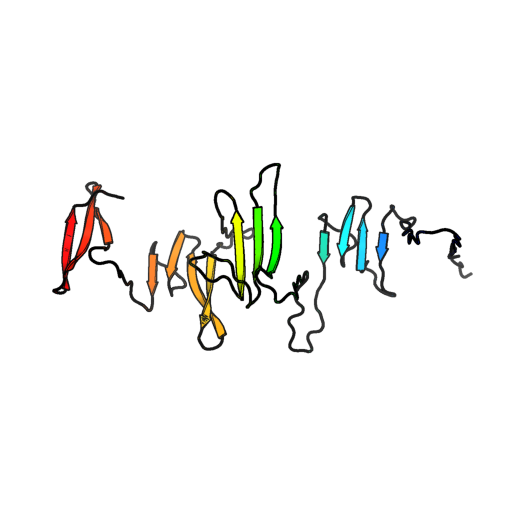TOM 646 C CA . LEU A 1 84 ? 16.111 2.331 -9.764 1.00 93.88 84 LEU A CA 1
ATOM 647 C C . LEU A 1 84 ? 16.771 2.516 -8.393 1.00 93.88 84 LEU A C 1
ATOM 649 O O . LEU A 1 84 ? 16.220 2.093 -7.379 1.00 93.88 84 LEU A O 1
ATOM 653 N N . LYS A 1 85 ? 17.969 3.103 -8.351 1.00 93.06 85 LYS A N 1
ATOM 654 C CA . LYS A 1 85 ? 18.695 3.372 -7.102 1.00 93.06 85 LYS A CA 1
ATOM 655 C C . LYS A 1 85 ? 19.175 4.814 -7.102 1.00 93.06 85 LYS A C 1
ATOM 657 O O . LYS A 1 85 ? 20.010 5.176 -7.925 1.00 93.06 85 LYS A O 1
ATOM 662 N N . ASN A 1 86 ? 18.703 5.595 -6.137 1.00 93.44 86 ASN A N 1
ATOM 663 C CA . ASN A 1 86 ? 19.345 6.851 -5.780 1.00 93.44 86 ASN A CA 1
ATOM 664 C C . ASN A 1 86 ? 20.457 6.553 -4.761 1.00 93.44 86 ASN A C 1
ATOM 666 O O . ASN A 1 86 ? 20.194 5.960 -3.718 1.00 93.44 86 ASN A O 1
ATOM 670 N N . THR A 1 87 ? 21.705 6.894 -5.085 1.00 93.62 87 THR A N 1
ATOM 671 C CA . THR A 1 87 ? 22.873 6.676 -4.209 1.00 93.62 87 THR A CA 1
ATOM 672 C C . THR A 1 87 ? 23.191 7.876 -3.321 1.00 93.62 87 THR A C 1
ATOM 674 O O . THR A 1 87 ? 24.158 7.824 -2.564 1.00 93.62 87 THR A O 1
ATOM 677 N N . SER A 1 88 ? 22.432 8.966 -3.441 1.00 91.50 88 SER A N 1
ATOM 678 C CA . SER A 1 88 ? 22.573 10.128 -2.573 1.00 91.50 88 SER A CA 1
ATOM 679 C C . SER A 1 88 ? 22.225 9.769 -1.129 1.00 91.50 88 SER A C 1
ATOM 681 O O . SER A 1 88 ? 21.225 9.105 -0.868 1.00 91.50 88 SER A O 1
ATOM 683 N N . ASN A 1 89 ? 23.034 10.275 -0.199 1.00 83.00 89 ASN A N 1
ATOM 684 C CA . ASN A 1 89 ? 22.795 10.181 1.242 1.00 83.00 89 ASN A CA 1
ATOM 685 C C . ASN A 1 89 ? 22.302 11.511 1.838 1.00 83.00 89 ASN A C 1
ATOM 687 O O . ASN A 1 89 ? 22.169 11.622 3.054 1.00 83.00 89 ASN A O 1
ATOM 691 N N . LEU A 1 90 ? 22.047 12.528 1.009 1.00 86.62 90 LEU A N 1
ATOM 692 C CA . LEU A 1 90 ? 21.529 13.821 1.461 1.00 86.62 90 LEU A CA 1
ATOM 693 C C . LEU A 1 90 ? 20.101 13.693 2.016 1.00 86.62 90 LEU A C 1
ATOM 695 O O . LEU A 1 90 ? 19.386 12.739 1.699 1.00 86.62 90 LEU A O 1
ATOM 699 N N . PHE A 1 91 ? 19.655 14.690 2.782 1.00 82.88 91 PHE A N 1
ATOM 700 C CA . PHE A 1 91 ? 18.242 14.807 3.152 1.00 82.88 91 PHE A CA 1
ATOM 701 C C . PHE A 1 91 ? 17.359 14.822 1.895 1.00 82.88 91 PHE A C 1
ATOM 703 O O . PHE A 1 91 ? 17.784 15.276 0.832 1.00 82.88 91 PHE A O 1
ATOM 710 N N . ASN A 1 92 ? 16.137 14.301 2.008 1.00 82.50 92 ASN A N 1
ATOM 711 C CA . ASN A 1 92 ? 15.189 14.140 0.898 1.00 82.50 92 ASN A CA 1
ATOM 712 C C . ASN A 1 92 ? 15.650 13.209 -0.237 1.00 82.50 92 ASN A C 1
ATOM 714 O O . ASN A 1 92 ? 15.059 13.204 -1.316 1.00 82.50 92 ASN A O 1
ATOM 718 N N . SER A 1 93 ? 16.674 12.382 -0.004 1.00 90.75 93 SER A N 1
ATOM 719 C CA . SER A 1 93 ? 17.089 11.381 -0.987 1.00 90.75 93 SER A CA 1
ATOM 720 C C . SER A 1 93 ? 16.087 10.232 -1.045 1.00 90.75 93 SER A C 1
ATOM 722 O O . SER A 1 93 ? 15.760 9.600 -0.041 1.00 90.75 93 SER A O 1
ATOM 724 N N . GLY A 1 94 ? 15.609 9.947 -2.247 1.00 92.56 94 GLY A N 1
ATOM 725 C CA . GLY A 1 94 ? 14.737 8.822 -2.537 1.00 92.56 94 GLY A CA 1
ATOM 726 C C . GLY A 1 94 ? 14.710 8.533 -4.028 1.00 92.56 94 GLY A C 1
ATOM 727 O O . GLY A 1 94 ? 15.315 9.247 -4.833 1.00 92.56 94 GLY A O 1
ATOM 728 N N . VAL A 1 95 ? 14.015 7.470 -4.393 1.00 95.62 95 VAL A N 1
ATOM 729 C CA . VAL A 1 95 ? 13.711 7.132 -5.780 1.00 95.62 95 VAL A CA 1
ATOM 730 C C . VAL A 1 95 ? 12.202 7.120 -5.954 1.00 95.62 95 VAL A C 1
ATOM 732 O O . VAL A 1 95 ? 11.498 6.649 -5.065 1.00 95.62 95 VAL A O 1
ATOM 735 N N . ILE A 1 96 ? 11.711 7.678 -7.060 1.00 95.19 96 ILE A N 1
ATOM 736 C CA . ILE A 1 96 ? 10.281 7.823 -7.335 1.00 95.19 96 ILE A CA 1
ATOM 737 C C . ILE A 1 96 ? 10.015 7.397 -8.778 1.00 95.19 96 ILE A C 1
ATOM 739 O O . ILE A 1 96 ? 10.695 7.847 -9.700 1.00 95.19 96 ILE A O 1
ATOM 743 N N . MET A 1 97 ? 9.014 6.544 -8.963 1.00 96.38 97 MET A N 1
ATOM 744 C CA . MET A 1 97 ? 8.352 6.315 -10.242 1.00 96.38 97 MET A CA 1
ATOM 745 C C . MET A 1 97 ? 6.981 6.980 -10.179 1.00 96.38 97 MET A C 1
ATOM 747 O O . MET A 1 97 ? 6.170 6.623 -9.329 1.00 96.38 97 MET A O 1
ATOM 751 N N . GLN A 1 98 ? 6.739 7.941 -11.065 1.00 96.25 98 GLN A N 1
ATOM 752 C CA . GLN A 1 98 ? 5.552 8.790 -11.059 1.00 96.25 98 GLN A CA 1
ATOM 753 C C . GLN A 1 98 ? 4.652 8.482 -12.257 1.00 96.25 98 GLN A C 1
ATOM 755 O O . GLN A 1 98 ? 5.137 8.287 -13.371 1.00 96.25 98 GLN A O 1
ATOM 760 N N . LEU A 1 99 ? 3.346 8.443 -12.010 1.00 96.19 99 LEU A N 1
ATOM 761 C CA . LEU A 1 99 ? 2.291 8.258 -12.997 1.00 96.19 99 LEU A CA 1
ATOM 762 C C . LEU A 1 99 ? 1.392 9.493 -13.002 1.00 96.19 99 LEU A C 1
ATOM 764 O O . LEU A 1 99 ? 0.910 9.919 -11.951 1.00 96.19 99 LEU A O 1
ATOM 768 N N . GLU A 1 100 ? 1.135 10.014 -14.195 1.00 96.12 100 GLU A N 1
ATOM 769 C CA . GLU A 1 100 ? 0.297 11.184 -14.458 1.00 96.12 100 GLU A CA 1
ATOM 770 C C . GLU A 1 100 ? -0.653 10.883 -15.617 1.00 96.12 100 GLU A C 1
ATOM 772 O O . GLU A 1 100 ? -0.340 10.070 -16.491 1.00 96.12 100 GLU A O 1
ATOM 777 N N . ALA A 1 101 ? -1.815 11.536 -15.639 1.00 94.94 101 ALA A N 1
ATOM 778 C CA . ALA A 1 101 ? -2.761 11.418 -16.741 1.00 94.94 101 ALA A CA 1
ATOM 779 C C . ALA A 1 101 ? -3.532 12.724 -16.964 1.00 94.94 101 ALA A C 1
ATOM 781 O O . ALA A 1 101 ? -4.061 13.326 -16.030 1.00 94.94 101 ALA A O 1
ATOM 782 N N . GLY A 1 102 ? -3.660 13.115 -18.233 1.00 93.62 102 GLY A N 1
ATOM 783 C CA . GLY A 1 102 ? -4.356 14.340 -18.625 1.00 93.62 102 GLY A CA 1
ATOM 784 C C . GLY A 1 102 ? -3.595 15.610 -18.236 1.00 93.62 102 GLY A C 1
ATOM 785 O O . GLY A 1 102 ? -2.387 15.588 -18.039 1.00 93.62 102 GLY A O 1
ATOM 786 N N . SER A 1 103 ? -4.312 16.731 -18.162 1.00 90.38 103 SER A N 1
ATOM 787 C CA . SER A 1 103 ? -3.747 18.056 -17.861 1.00 90.38 103 SER A CA 1
ATOM 788 C C . SER A 1 103 ? -3.803 18.437 -16.374 1.00 90.38 103 SER A C 1
ATOM 790 O O . SER A 1 103 ? -3.577 19.596 -16.035 1.00 90.38 103 SER A O 1
ATOM 792 N N . GLY A 1 104 ? -4.201 17.513 -15.495 1.00 89.00 104 GLY A N 1
ATOM 793 C CA . GLY A 1 104 ? -4.280 17.754 -14.053 1.00 89.00 104 GLY A CA 1
ATOM 794 C C . GLY A 1 104 ? -2.919 17.638 -13.365 1.00 89.00 104 GLY A C 1
ATOM 795 O O . GLY A 1 104 ? -1.973 17.109 -13.933 1.00 89.00 104 GLY A O 1
ATOM 796 N N . SER A 1 105 ? -2.833 18.092 -12.113 1.00 93.69 105 SER A N 1
ATOM 797 C CA . SER A 1 105 ? -1.633 17.964 -11.269 1.00 93.69 105 SER A CA 1
ATOM 798 C C . SER A 1 105 ? -1.628 16.712 -10.383 1.00 93.69 105 SER A C 1
ATOM 800 O O . SER A 1 105 ? -0.735 16.541 -9.555 1.00 93.69 105 SER A O 1
ATOM 802 N N . SER A 1 106 ? -2.643 15.851 -10.503 1.00 96.25 106 SER A N 1
ATOM 803 C CA . SER A 1 106 ? -2.732 14.634 -9.702 1.00 96.25 106 SER A CA 1
ATOM 804 C C . SER A 1 106 ? -1.749 13.585 -10.188 1.00 96.25 106 SER A C 1
ATOM 806 O O . SER A 1 106 ? -1.734 13.233 -11.366 1.00 96.25 106 SER A O 1
ATOM 808 N N . ILE A 1 107 ? -0.988 13.039 -9.244 1.00 95.88 107 ILE A N 1
ATOM 809 C CA . ILE A 1 107 ? 0.002 12.001 -9.514 1.00 95.88 107 ILE A CA 1
ATOM 810 C C . ILE A 1 107 ? -0.248 10.780 -8.627 1.00 95.88 107 ILE A C 1
ATOM 812 O O . ILE A 1 107 ? -0.760 10.899 -7.510 1.00 95.88 107 ILE A O 1
ATOM 816 N N . THR A 1 108 ? 0.161 9.606 -9.100 1.00 97.44 108 THR A N 1
ATOM 817 C CA . THR A 1 108 ? 0.361 8.411 -8.266 1.00 97.44 108 THR A CA 1
ATOM 818 C C . THR A 1 108 ? 1.815 7.988 -8.374 1.00 97.44 108 THR A C 1
ATOM 820 O O . THR A 1 108 ? 2.357 7.936 -9.474 1.00 97.44 108 THR A O 1
ATOM 823 N N . ALA A 1 109 ? 2.456 7.690 -7.251 1.00 96.94 109 ALA A N 1
ATOM 824 C CA . ALA A 1 109 ? 3.875 7.392 -7.210 1.00 96.94 109 ALA A CA 1
ATOM 825 C C . ALA A 1 109 ? 4.181 6.110 -6.432 1.00 96.94 109 ALA A C 1
ATOM 827 O O . ALA A 1 109 ? 3.572 5.838 -5.397 1.00 96.94 109 ALA A O 1
ATOM 828 N N . LEU A 1 110 ? 5.167 5.356 -6.917 1.00 96.88 110 LEU A N 1
ATOM 829 C CA . LEU A 1 110 ? 5.887 4.349 -6.142 1.00 96.88 110 LEU A CA 1
ATOM 830 C C . LEU A 1 110 ? 7.224 4.957 -5.726 1.00 96.88 110 LEU A C 1
ATOM 832 O O . LEU A 1 110 ? 8.007 5.352 -6.593 1.00 96.88 110 LEU A O 1
ATOM 836 N N . SER A 1 111 ? 7.488 5.040 -4.426 1.00 95.50 111 SER A N 1
ATOM 837 C CA . SER A 1 111 ? 8.712 5.647 -3.902 1.00 95.50 111 SER A CA 1
ATOM 838 C C . SER A 1 111 ? 9.432 4.753 -2.898 1.00 95.50 111 SER A C 1
ATOM 840 O O . SER A 1 111 ? 8.832 3.873 -2.285 1.00 95.50 111 SER A O 1
ATOM 842 N N . HIS A 1 112 ? 10.733 4.984 -2.731 1.00 95.44 112 HIS A N 1
ATOM 843 C CA . HIS A 1 112 ? 11.498 4.513 -1.578 1.00 95.44 112 HIS A CA 1
ATOM 844 C C . HIS A 1 112 ? 12.442 5.613 -1.117 1.00 95.44 112 HIS A C 1
ATOM 846 O O . HIS A 1 112 ? 13.182 6.190 -1.922 1.00 95.44 112 HIS A O 1
ATOM 852 N N . HIS A 1 113 ? 12.420 5.890 0.178 1.00 93.75 113 HIS A N 1
ATOM 853 C CA . HIS A 1 113 ? 13.236 6.922 0.799 1.00 93.75 113 HIS A CA 1
ATOM 854 C C . HIS A 1 113 ? 14.502 6.334 1.416 1.00 93.75 113 HIS A C 1
ATOM 856 O O . HIS A 1 113 ? 14.522 5.179 1.831 1.00 93.75 113 HIS A O 1
ATOM 862 N N . ALA A 1 114 ? 15.586 7.107 1.430 1.00 93.44 114 ALA A N 1
ATOM 863 C CA . ALA A 1 114 ? 16.825 6.700 2.081 1.00 93.44 114 ALA A CA 1
ATOM 864 C C . ALA A 1 114 ? 16.670 6.703 3.617 1.00 93.44 114 ALA A C 1
ATOM 866 O O . ALA A 1 114 ? 15.818 7.425 4.141 1.00 93.44 114 ALA A O 1
ATOM 867 N N . PRO A 1 115 ? 17.538 5.997 4.365 1.00 91.88 115 PRO A N 1
ATOM 868 C CA . PRO A 1 115 ? 17.586 6.098 5.828 1.00 91.88 115 PRO A CA 1
ATOM 869 C C . PRO A 1 115 ? 17.866 7.515 6.351 1.00 91.88 115 PRO A C 1
ATOM 871 O O . PRO A 1 115 ? 17.521 7.842 7.480 1.00 91.88 115 PRO A O 1
ATOM 874 N N . SER A 1 116 ? 18.489 8.370 5.536 1.00 88.25 116 SER A N 1
ATOM 875 C CA . SER A 1 116 ? 18.733 9.781 5.850 1.00 88.25 116 SER A CA 1
ATOM 876 C C . SER A 1 116 ? 17.595 10.713 5.426 1.00 88.25 116 SER A C 1
ATOM 878 O O . SER A 1 116 ? 17.728 11.932 5.543 1.00 88.25 116 SER A O 1
ATOM 880 N N . TYR A 1 117 ? 16.489 10.185 4.893 1.00 89.44 117 TYR A N 1
ATOM 881 C CA . TYR A 1 117 ? 15.365 11.011 4.472 1.00 89.44 117 TYR A CA 1
ATOM 882 C C . TYR A 1 117 ? 14.763 11.736 5.677 1.00 89.44 117 TYR A C 1
ATOM 884 O O . TYR A 1 117 ? 14.365 11.123 6.661 1.00 89.44 117 TYR A O 1
ATOM 892 N N . TYR A 1 118 ? 14.696 13.060 5.591 1.00 86.06 118 TYR A N 1
ATOM 893 C CA . TYR A 1 118 ? 14.176 13.914 6.645 1.00 86.06 118 TYR A CA 1
ATOM 894 C C . TYR A 1 118 ? 13.394 15.051 6.012 1.00 86.06 118 TYR A C 1
ATOM 896 O O . TYR A 1 118 ? 13.957 15.830 5.244 1.00 86.06 118 TYR A O 1
ATOM 904 N N . PHE A 1 119 ? 12.120 15.161 6.376 1.00 79.50 119 PHE A N 1
ATOM 905 C CA . PHE A 1 119 ? 11.260 16.247 5.938 1.00 79.50 119 PHE A CA 1
ATOM 906 C C . PHE A 1 119 ? 10.786 17.024 7.174 1.00 79.50 119 PHE A C 1
ATOM 908 O O . PHE A 1 119 ? 10.184 16.426 8.073 1.00 79.50 119 PHE A O 1
ATOM 915 N N . PRO A 1 120 ? 11.061 18.335 7.265 1.00 78.69 120 PRO A N 1
ATOM 916 C CA . PRO A 1 120 ? 10.655 19.121 8.420 1.00 78.69 120 PRO A CA 1
ATOM 917 C C . PRO A 1 120 ? 9.124 19.184 8.512 1.00 78.69 120 PRO A C 1
ATOM 919 O O . PRO A 1 120 ? 8.437 19.290 7.497 1.00 78.69 120 PRO A O 1
ATOM 922 N N . ASN A 1 121 ? 8.599 19.171 9.741 1.00 77.50 121 ASN A N 1
ATOM 923 C CA . ASN A 1 121 ? 7.169 19.295 10.065 1.00 77.50 121 ASN A CA 1
ATOM 924 C C . ASN A 1 121 ? 6.272 18.102 9.686 1.00 77.50 121 ASN A C 1
ATOM 926 O O . ASN A 1 121 ? 5.051 18.252 9.650 1.00 77.50 121 ASN A O 1
ATOM 930 N N . LEU A 1 122 ? 6.837 16.918 9.439 1.00 71.62 122 LEU A N 1
ATOM 931 C CA . LEU A 1 122 ? 6.038 15.694 9.375 1.00 71.62 122 LEU A CA 1
ATOM 932 C C . LEU A 1 122 ? 5.808 15.110 10.771 1.00 71.62 122 LEU A C 1
ATOM 934 O O . LEU A 1 122 ? 6.718 15.064 11.596 1.00 71.62 122 LEU A O 1
ATOM 938 N N . THR A 1 123 ? 4.587 14.632 11.010 1.00 73.62 123 THR A N 1
ATOM 939 C CA . THR A 1 123 ? 4.212 13.885 12.223 1.00 73.62 123 THR A CA 1
ATOM 940 C C . THR A 1 123 ? 4.730 12.442 12.192 1.00 73.62 123 THR A C 1
ATOM 942 O O . THR A 1 123 ? 4.919 11.845 13.244 1.00 73.62 123 THR A O 1
ATOM 945 N N . GLU A 1 124 ? 5.003 11.905 10.998 1.00 80.94 124 GLU A N 1
ATOM 946 C CA . GLU A 1 124 ? 5.426 10.519 10.764 1.00 80.94 124 GLU A CA 1
ATOM 947 C C . GLU A 1 124 ? 6.801 10.464 10.081 1.00 80.94 124 GLU A C 1
ATOM 949 O O . GLU A 1 124 ? 7.116 11.290 9.219 1.00 80.94 124 GLU A O 1
ATOM 954 N N . ASN A 1 125 ? 7.622 9.475 10.447 1.00 84.00 125 ASN A N 1
ATOM 955 C CA . ASN A 1 125 ? 8.940 9.267 9.848 1.00 84.00 125 ASN A CA 1
ATOM 956 C C . ASN A 1 125 ? 8.842 8.359 8.610 1.00 84.00 125 ASN A C 1
ATOM 958 O O . ASN A 1 125 ? 8.456 7.199 8.721 1.00 84.00 125 ASN A O 1
ATOM 962 N N . PHE A 1 126 ? 9.239 8.870 7.442 1.00 88.81 126 PHE A N 1
ATOM 963 C CA . PHE A 1 126 ? 9.289 8.103 6.188 1.00 88.81 126 PHE A CA 1
ATOM 964 C C . PHE A 1 126 ? 10.697 7.622 5.813 1.00 88.81 126 PHE A C 1
ATOM 966 O O . PHE A 1 126 ? 10.874 7.035 4.746 1.00 88.81 126 PHE A O 1
ATOM 973 N N . ALA A 1 127 ? 11.700 7.866 6.660 1.00 91.88 127 ALA A N 1
ATOM 974 C CA . ALA A 1 127 ? 13.052 7.369 6.448 1.00 91.88 127 ALA A CA 1
ATOM 975 C C . ALA A 1 127 ? 13.073 5.846 6.331 1.00 91.88 127 ALA A C 1
ATOM 977 O O . ALA A 1 127 ? 12.522 5.151 7.178 1.00 91.88 127 ALA A O 1
ATOM 978 N N . ASP A 1 128 ? 13.734 5.352 5.285 1.00 93.00 128 ASP A N 1
ATOM 979 C CA . ASP A 1 128 ? 13.857 3.921 4.979 1.00 93.00 128 ASP A CA 1
ATOM 980 C C . ASP A 1 128 ? 12.531 3.188 4.682 1.00 93.00 128 ASP A C 1
ATOM 982 O O . ASP A 1 128 ? 12.470 1.961 4.704 1.00 93.00 128 ASP A O 1
ATOM 986 N N . PHE A 1 129 ? 11.459 3.922 4.356 1.00 94.00 129 PHE A N 1
ATOM 987 C CA . PHE A 1 129 ? 10.190 3.331 3.926 1.00 94.00 129 PHE A CA 1
ATOM 988 C C . PHE A 1 129 ? 9.992 3.419 2.408 1.00 94.00 129 PHE A C 1
ATOM 990 O O . PHE A 1 129 ? 10.287 4.429 1.761 1.00 94.00 129 PHE A O 1
ATOM 997 N N . GLY A 1 130 ? 9.420 2.350 1.847 1.00 94.94 130 GLY A N 1
ATOM 998 C CA . GLY A 1 130 ? 8.781 2.356 0.534 1.00 94.94 130 GLY A CA 1
ATOM 999 C C . GLY A 1 130 ? 7.312 2.768 0.633 1.00 94.94 130 GLY A C 1
ATOM 1000 O O . GLY A 1 130 ? 6.644 2.439 1.614 1.00 94.94 130 GLY A O 1
ATOM 1001 N N . GLN A 1 131 ? 6.789 3.468 -0.373 1.00 94.88 131 GLN A N 1
ATOM 1002 C CA . GLN A 1 131 ? 5.415 3.970 -0.363 1.00 94.88 131 GLN A CA 1
ATOM 1003 C C . GLN A 1 131 ? 4.715 3.798 -1.716 1.00 94.88 131 GLN A C 1
ATOM 1005 O O . GLN A 1 131 ? 5.332 3.859 -2.781 1.00 94.88 131 GLN A O 1
ATOM 1010 N N . LEU A 1 132 ? 3.392 3.637 -1.648 1.00 96.12 132 LEU A N 1
ATOM 1011 C CA . LEU A 1 132 ? 2.464 3.913 -2.741 1.00 96.12 132 LEU A CA 1
ATOM 1012 C C . LEU A 1 132 ? 1.692 5.178 -2.363 1.00 96.12 132 LEU A C 1
ATOM 1014 O O . LEU A 1 132 ? 0.936 5.174 -1.390 1.00 96.12 132 LEU A O 1
ATOM 1018 N N . VAL A 1 133 ? 1.913 6.256 -3.106 1.00 93.69 133 VAL A N 1
ATOM 1019 C CA . VAL A 1 133 ? 1.444 7.603 -2.757 1.00 93.69 133 VAL A CA 1
ATOM 1020 C C . VAL A 1 133 ? 0.513 8.128 -3.843 1.00 93.69 133 VAL A C 1
ATOM 1022 O O . VAL A 1 133 ? 0.739 7.883 -5.025 1.00 93.69 133 VAL A O 1
ATOM 1025 N N . SER A 1 134 ? -0.527 8.864 -3.450 1.00 96.12 134 SER A N 1
ATOM 1026 C CA . SER A 1 134 ? -1.435 9.570 -4.359 1.00 96.12 134 SER A CA 1
ATOM 1027 C C . SER A 1 134 ? -1.576 11.023 -3.915 1.00 96.12 134 SER A C 1
ATOM 1029 O O . SER A 1 134 ? -1.890 11.281 -2.753 1.00 96.12 134 SER A O 1
ATOM 1031 N N . TYR A 1 135 ? -1.365 11.962 -4.839 1.00 93.06 135 TYR A N 1
ATOM 1032 C CA . TYR A 1 135 ? -1.585 13.400 -4.632 1.00 93.06 135 TYR A CA 1
ATOM 1033 C C . TYR A 1 135 ? -2.826 13.855 -5.409 1.00 93.06 135 TYR A C 1
ATOM 1035 O O . TYR A 1 135 ? -2.779 14.694 -6.308 1.00 93.06 135 TYR A O 1
ATOM 1043 N N . GLY A 1 136 ? -3.954 13.237 -5.083 1.00 92.81 136 GLY A N 1
ATOM 1044 C CA . GLY A 1 136 ? -5.258 13.493 -5.683 1.00 92.81 136 GLY A CA 1
ATOM 1045 C C . GLY A 1 136 ? -6.378 13.145 -4.698 1.00 92.81 136 GLY A C 1
ATOM 1046 O O . GLY A 1 136 ? -6.145 13.137 -3.491 1.00 92.81 136 GLY A O 1
ATOM 1047 N N . PRO A 1 137 ? -7.594 12.829 -5.171 1.00 93.81 137 PRO A N 1
ATOM 1048 C CA . PRO A 1 137 ? -8.737 12.565 -4.294 1.00 93.81 137 PRO A CA 1
ATOM 1049 C C . PRO A 1 137 ? -8.641 11.255 -3.490 1.00 93.81 137 PRO A C 1
ATOM 1051 O O . PRO A 1 137 ? -9.465 11.032 -2.607 1.00 93.81 137 PRO A O 1
ATOM 1054 N N . GLY A 1 138 ? -7.675 10.374 -3.773 1.00 94.75 138 GLY A N 1
ATOM 1055 C CA . GLY A 1 138 ? -7.462 9.173 -2.965 1.00 94.75 138 GLY A CA 1
ATOM 1056 C C . GLY A 1 138 ? -6.630 8.084 -3.638 1.00 94.75 138 GLY A C 1
ATOM 1057 O O . GLY A 1 138 ? -6.028 8.289 -4.693 1.00 94.75 138 GLY A O 1
ATOM 1058 N N . LEU A 1 139 ? -6.617 6.909 -3.004 1.00 96.25 139 LEU A N 1
ATOM 1059 C CA . LEU A 1 139 ? -5.956 5.688 -3.461 1.00 96.25 139 LEU A CA 1
ATOM 1060 C C . LEU A 1 139 ? -6.967 4.534 -3.458 1.00 96.25 139 LEU A C 1
ATOM 1062 O O . LEU A 1 139 ? -7.671 4.326 -2.472 1.00 96.25 139 LEU A O 1
ATOM 1066 N N . ILE A 1 140 ? -7.009 3.754 -4.538 1.00 96.25 140 ILE A N 1
ATOM 1067 C CA . ILE A 1 140 ? -7.821 2.535 -4.622 1.00 96.25 140 ILE A CA 1
ATOM 1068 C C . ILE A 1 140 ? -6.891 1.322 -4.604 1.00 96.25 140 ILE A C 1
ATOM 1070 O O . ILE A 1 140 ? -6.086 1.141 -5.515 1.00 96.25 140 ILE A O 1
ATOM 1074 N N . LEU A 1 141 ? -7.053 0.453 -3.604 1.00 95.25 141 LEU A N 1
ATOM 1075 C CA . LEU A 1 141 ? -6.473 -0.891 -3.594 1.00 95.25 141 LEU A CA 1
ATOM 1076 C C . LEU A 1 141 ? -7.556 -1.883 -4.016 1.00 95.25 141 LEU A C 1
ATOM 1078 O O . LEU A 1 141 ? -8.564 -2.039 -3.328 1.00 95.25 141 LEU A O 1
ATOM 1082 N N . ARG A 1 142 ? -7.373 -2.541 -5.163 1.00 94.62 142 ARG A N 1
ATOM 1083 C CA . ARG A 1 142 ? -8.371 -3.448 -5.741 1.00 94.62 142 ARG A CA 1
ATOM 1084 C C . ARG A 1 142 ? -7.748 -4.794 -6.078 1.00 94.62 142 ARG A C 1
ATOM 1086 O O . ARG A 1 142 ? -6.802 -4.862 -6.854 1.00 94.62 142 ARG A O 1
ATOM 1093 N N . ALA A 1 143 ? -8.353 -5.865 -5.571 1.00 94.06 143 ALA A N 1
ATOM 1094 C CA . ALA A 1 143 ? -8.076 -7.229 -6.004 1.00 94.06 143 ALA A CA 1
ATOM 1095 C C . ALA A 1 143 ? -9.186 -7.699 -6.960 1.00 94.06 143 ALA A C 1
ATOM 1097 O O . ALA A 1 143 ? -10.310 -7.959 -6.535 1.00 94.06 143 ALA A O 1
ATOM 1098 N N . GLY A 1 144 ? -8.886 -7.756 -8.260 1.00 88.81 144 GLY A N 1
ATOM 1099 C CA . GLY A 1 144 ? -9.752 -8.371 -9.274 1.00 88.81 144 GLY A CA 1
ATOM 1100 C C . GLY A 1 144 ? -9.376 -9.832 -9.544 1.00 88.81 144 GLY A C 1
ATOM 1101 O O . GLY A 1 144 ? -8.377 -10.324 -9.026 1.00 88.81 144 GLY A O 1
ATOM 1102 N N . SER A 1 145 ? -10.150 -10.520 -10.385 1.00 87.00 145 SER A N 1
ATOM 1103 C CA . SER A 1 145 ? -9.786 -11.840 -10.910 1.00 87.00 145 SER A CA 1
ATOM 1104 C C . SER A 1 145 ? -10.262 -12.011 -12.346 1.00 87.00 145 SER A C 1
ATOM 1106 O O . SER A 1 145 ? -11.358 -11.579 -12.694 1.00 87.00 145 SER A O 1
ATOM 1108 N N . LEU A 1 146 ? -9.422 -12.650 -13.161 1.00 82.94 146 LEU A N 1
ATOM 1109 C CA . LEU A 1 146 ? -9.706 -13.016 -14.551 1.00 82.94 146 LEU A CA 1
ATOM 1110 C C . LEU A 1 146 ? -10.063 -14.508 -14.703 1.00 82.94 146 LEU A C 1
ATOM 1112 O O . LEU A 1 146 ? -10.296 -14.964 -15.816 1.00 82.94 146 LEU A O 1
ATOM 1116 N N . SER A 1 147 ? -10.079 -15.282 -13.609 1.00 80.62 147 SER A N 1
ATOM 1117 C CA . SER A 1 147 ? -10.138 -16.756 -13.639 1.00 80.62 147 SER A CA 1
ATOM 1118 C C . SER A 1 147 ? -11.195 -17.371 -12.710 1.00 80.62 147 SER A C 1
ATOM 1120 O O . SER A 1 147 ? -11.030 -18.499 -12.254 1.00 80.62 147 SER A O 1
ATOM 1122 N N . ASN A 1 148 ? -12.274 -16.643 -12.393 1.00 72.31 148 ASN A N 1
ATOM 1123 C CA . ASN A 1 148 ? -13.303 -17.037 -11.408 1.00 72.31 148 ASN A CA 1
ATOM 1124 C C . ASN A 1 148 ? -12.763 -17.326 -9.991 1.00 72.31 148 ASN A C 1
ATOM 1126 O O . ASN A 1 148 ? -13.482 -17.834 -9.133 1.00 72.31 148 ASN A O 1
ATOM 1130 N N . THR A 1 149 ? -11.505 -16.986 -9.714 1.00 85.81 149 THR A N 1
ATOM 1131 C CA . THR A 1 149 ? -10.937 -17.040 -8.366 1.00 85.81 149 THR A CA 1
ATOM 1132 C C . THR A 1 149 ? -11.332 -15.792 -7.585 1.00 85.81 149 THR A C 1
ATOM 1134 O O . THR A 1 149 ? -11.468 -14.703 -8.133 1.00 85.81 149 THR A O 1
ATOM 1137 N N . GLN A 1 150 ? -11.541 -15.925 -6.284 1.00 89.19 150 GLN A N 1
ATOM 1138 C CA . GLN A 1 150 ? -11.883 -14.792 -5.433 1.00 89.19 150 GLN A CA 1
ATOM 1139 C C . GLN A 1 150 ? -10.658 -13.891 -5.197 1.00 89.19 150 GLN A C 1
ATOM 1141 O O . GLN A 1 150 ? -9.629 -14.355 -4.710 1.00 89.19 150 GLN A O 1
ATOM 1146 N N . GLY A 1 151 ? -10.772 -12.600 -5.525 1.00 93.00 151 GLY A N 1
ATOM 1147 C CA . GLY A 1 151 ? -9.751 -11.596 -5.214 1.00 93.00 151 GLY A CA 1
ATOM 1148 C C . GLY A 1 151 ? -9.810 -11.183 -3.742 1.00 93.00 151 GLY A C 1
ATOM 1149 O O . GLY A 1 151 ? -10.887 -10.904 -3.220 1.00 93.00 151 GLY A O 1
ATOM 1150 N N . ILE A 1 152 ? -8.660 -11.134 -3.068 1.00 95.44 152 ILE A N 1
ATOM 1151 C CA . ILE A 1 152 ? -8.540 -10.696 -1.669 1.00 95.44 152 ILE A CA 1
ATOM 1152 C C . ILE A 1 152 ? -7.400 -9.691 -1.521 1.00 95.44 152 ILE A C 1
ATOM 1154 O O . ILE A 1 152 ? -6.429 -9.739 -2.276 1.00 95.44 152 ILE A O 1
ATOM 1158 N N . ILE A 1 153 ? -7.493 -8.818 -0.519 1.00 97.62 153 ILE A N 1
ATOM 1159 C CA . ILE A 1 153 ? -6.396 -7.921 -0.131 1.00 97.62 153 ILE A CA 1
ATOM 1160 C C . ILE A 1 153 ? -5.819 -8.436 1.182 1.00 97.62 153 ILE A C 1
ATOM 1162 O O . ILE A 1 153 ? -6.564 -8.677 2.129 1.00 97.62 153 ILE A O 1
ATOM 1166 N N . LYS A 1 154 ? -4.499 -8.609 1.241 1.00 97.81 154 LYS A N 1
ATOM 1167 C CA . LYS A 1 154 ? -3.770 -9.039 2.438 1.00 97.81 154 LYS A CA 1
ATOM 1168 C C . LYS A 1 154 ? -2.765 -7.976 2.836 1.00 97.81 154 LYS A C 1
ATOM 1170 O O . LYS A 1 154 ? -2.110 -7.398 1.975 1.00 97.81 154 LYS A O 1
ATOM 1175 N N . PHE A 1 155 ? -2.581 -7.817 4.134 1.00 97.75 155 PHE A N 1
ATOM 1176 C CA . PHE A 1 155 ? -1.527 -6.998 4.706 1.00 97.75 155 PHE A CA 1
ATOM 1177 C C . PHE A 1 155 ? -0.607 -7.908 5.510 1.00 97.75 155 PHE A C 1
ATOM 1179 O O . PHE A 1 155 ? -1.054 -8.689 6.357 1.00 97.75 155 PHE A O 1
ATOM 1186 N N . ILE A 1 156 ? 0.679 -7.846 5.185 1.00 97.81 156 ILE A N 1
ATOM 1187 C CA . ILE A 1 156 ? 1.699 -8.784 5.644 1.00 97.81 156 ILE A CA 1
ATOM 1188 C C . ILE A 1 156 ? 2.810 -7.978 6.304 1.00 97.81 156 ILE A C 1
ATOM 1190 O O . ILE A 1 156 ? 3.259 -6.981 5.745 1.00 97.81 156 ILE A O 1
ATOM 1194 N N . THR A 1 157 ? 3.262 -8.420 7.473 1.00 96.69 157 THR A N 1
ATOM 1195 C CA . THR A 1 157 ? 4.451 -7.872 8.137 1.00 96.69 157 THR A CA 1
ATOM 1196 C C . THR A 1 157 ? 5.374 -9.007 8.551 1.00 96.69 157 THR A C 1
ATOM 1198 O O . THR A 1 157 ? 4.927 -10.147 8.688 1.00 96.69 157 THR A O 1
ATOM 1201 N N . ALA A 1 158 ? 6.655 -8.715 8.757 1.00 96.56 158 ALA A N 1
ATOM 1202 C CA . ALA A 1 158 ? 7.575 -9.686 9.330 1.00 96.56 158 ALA A CA 1
ATOM 1203 C C . ALA A 1 158 ? 7.208 -9.998 10.794 1.00 96.56 158 ALA A C 1
ATOM 1205 O O . ALA A 1 158 ? 6.629 -9.166 11.503 1.00 96.56 158 ALA A O 1
ATOM 1206 N N . ASP A 1 159 ? 7.493 -11.212 11.246 1.00 93.88 159 ASP A N 1
ATOM 1207 C CA . ASP A 1 159 ? 7.607 -11.520 12.670 1.00 93.88 159 ASP A CA 1
ATOM 1208 C C . ASP A 1 159 ? 9.024 -11.213 13.188 1.00 93.88 159 ASP A C 1
ATOM 1210 O O . ASP A 1 159 ? 9.854 -10.644 12.479 1.00 93.88 159 ASP A O 1
ATOM 1214 N N . ASN A 1 160 ? 9.302 -11.593 14.435 1.00 94.12 160 ASN A N 1
ATOM 1215 C CA . ASN A 1 160 ? 10.608 -11.381 15.062 1.00 94.12 160 ASN A CA 1
ATOM 1216 C C . ASN A 1 160 ? 11.734 -12.216 14.416 1.00 94.12 160 ASN A C 1
ATOM 1218 O O . ASN A 1 160 ? 12.901 -11.977 14.710 1.00 94.12 160 ASN A O 1
ATOM 1222 N N . GLU A 1 161 ? 11.399 -13.171 13.544 1.00 95.56 161 GLU A N 1
ATOM 1223 C CA . GLU A 1 161 ? 12.342 -13.984 12.765 1.00 95.56 161 GLU A CA 1
ATOM 1224 C C . GLU A 1 161 ? 12.514 -13.438 11.334 1.00 95.56 161 GLU A C 1
ATOM 1226 O O . GLU A 1 161 ? 13.207 -14.03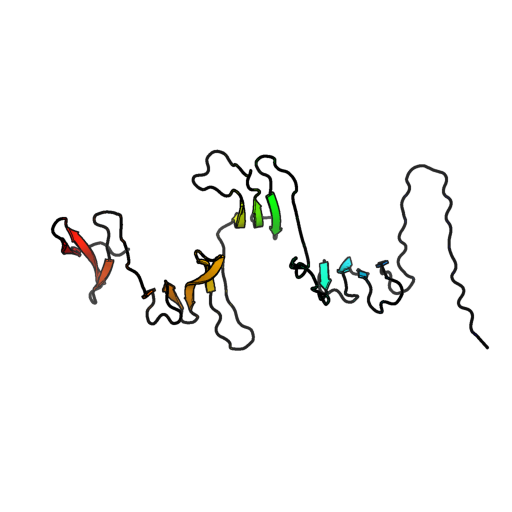6 10.511 1.00 95.56 161 GLU A O 1
ATOM 1231 N N . GLY A 1 162 ? 11.886 -12.301 11.009 1.00 92.62 162 GLY A N 1
ATOM 1232 C CA . GLY A 1 162 ? 11.920 -11.717 9.669 1.00 92.62 162 GLY A CA 1
ATOM 1233 C C . GLY A 1 162 ? 10.972 -12.396 8.675 1.00 92.62 162 GLY A C 1
ATOM 1234 O O . GLY A 1 162 ? 10.980 -12.051 7.491 1.00 92.62 162 GLY A O 1
ATOM 1235 N N . LEU A 1 163 ? 10.146 -13.350 9.117 1.00 94.62 163 LEU A N 1
ATOM 1236 C CA . LEU A 1 163 ? 9.284 -14.124 8.230 1.00 94.62 163 LEU A CA 1
ATOM 1237 C C . LEU A 1 163 ? 7.966 -13.390 7.958 1.00 94.62 163 LEU A C 1
ATOM 1239 O O . LEU A 1 163 ? 7.303 -12.937 8.895 1.00 94.62 163 LEU A O 1
ATOM 1243 N N . PRO A 1 164 ? 7.526 -13.295 6.690 1.00 95.81 164 PRO A N 1
ATOM 1244 C CA . PRO A 1 164 ? 6.284 -12.619 6.348 1.00 95.81 164 PRO A CA 1
ATOM 1245 C C . PRO A 1 164 ? 5.075 -13.374 6.914 1.00 95.81 164 PRO A C 1
ATOM 1247 O O . PRO A 1 164 ? 4.793 -14.514 6.538 1.00 95.81 164 PRO A O 1
ATOM 1250 N N . ARG A 1 165 ? 4.304 -12.705 7.772 1.00 95.38 165 ARG A N 1
ATOM 1251 C CA . ARG A 1 165 ? 3.027 -13.184 8.307 1.00 95.38 165 ARG A CA 1
ATOM 1252 C C . ARG A 1 165 ? 1.895 -12.262 7.909 1.00 95.38 165 ARG A C 1
ATOM 1254 O O . ARG A 1 165 ? 1.980 -11.043 8.016 1.00 95.38 165 ARG A O 1
ATOM 1261 N N . GLU A 1 166 ? 0.799 -12.866 7.480 1.00 97.12 166 GLU A N 1
ATOM 1262 C CA . GLU A 1 166 ? -0.439 -12.144 7.239 1.00 97.12 166 GLU A CA 1
ATOM 1263 C C . GLU A 1 166 ? -1.026 -11.653 8.567 1.00 97.12 166 GLU A C 1
ATOM 1265 O O . GLU A 1 166 ? -1.265 -12.456 9.469 1.00 97.12 166 GLU A O 1
ATOM 1270 N N . ARG A 1 167 ? -1.232 -10.340 8.692 1.00 97.12 167 ARG A N 1
ATOM 1271 C CA . ARG A 1 167 ? -1.753 -9.704 9.912 1.00 97.12 167 ARG A CA 1
ATOM 1272 C C . ARG A 1 167 ? -3.225 -9.347 9.790 1.00 97.12 167 ARG A C 1
ATOM 1274 O O . ARG A 1 167 ? -3.973 -9.507 10.748 1.00 97.12 167 ARG A O 1
ATOM 1281 N N . MET A 1 168 ? -3.645 -8.902 8.608 1.00 98.12 168 MET A N 1
ATOM 1282 C CA . MET A 1 168 ? -5.042 -8.589 8.322 1.00 98.12 168 MET A CA 1
ATOM 1283 C C . MET A 1 168 ? -5.384 -8.823 6.849 1.00 98.12 168 MET A C 1
ATOM 1285 O O . MET A 1 168 ? -4.501 -8.826 5.984 1.00 98.12 168 MET A O 1
ATOM 1289 N N . ARG A 1 169 ? -6.673 -9.016 6.558 1.00 98.06 169 ARG A N 1
ATOM 1290 C CA . ARG A 1 169 ? -7.188 -9.213 5.198 1.00 98.06 169 ARG A CA 1
ATOM 1291 C C . ARG A 1 169 ? -8.567 -8.611 4.988 1.00 98.06 169 ARG A C 1
ATOM 1293 O O . ARG A 1 169 ? -9.386 -8.613 5.899 1.00 98.06 169 ARG A O 1
ATOM 1300 N N . LEU A 1 170 ? -8.852 -8.222 3.749 1.00 98.19 170 LEU A N 1
ATOM 1301 C CA . LEU A 1 170 ? -10.208 -8.076 3.228 1.00 98.19 170 LEU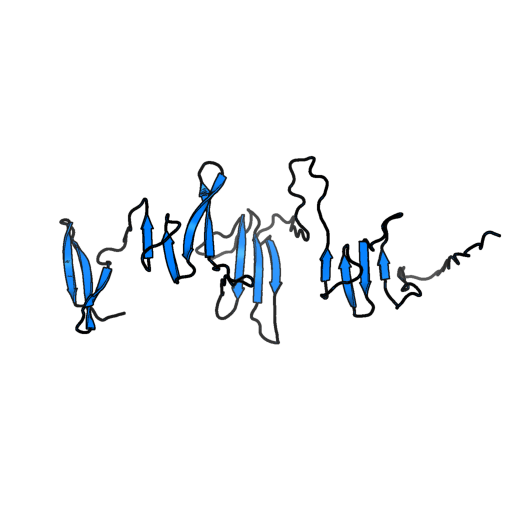 A CA 1
ATOM 1302 C C . LEU A 1 170 ? -10.516 -9.291 2.346 1.00 98.19 170 LEU A C 1
ATOM 1304 O O . LEU A 1 170 ? -9.918 -9.466 1.279 1.00 98.19 170 LEU A O 1
ATOM 1308 N N . ALA A 1 171 ? -11.415 -10.150 2.821 1.00 96.88 171 ALA A N 1
ATOM 1309 C CA . ALA A 1 171 ? -11.876 -11.326 2.096 1.00 96.88 171 ALA A CA 1
ATOM 1310 C C . ALA A 1 171 ? -12.840 -10.939 0.961 1.00 96.88 171 ALA A C 1
ATOM 1312 O O . ALA A 1 171 ? -13.439 -9.866 0.967 1.00 96.88 171 ALA A O 1
ATOM 1313 N N . ALA A 1 172 ? -13.031 -11.837 -0.006 1.00 95.19 172 ALA A N 1
ATOM 1314 C CA . ALA A 1 172 ? -13.833 -11.557 -1.197 1.00 95.19 172 ALA A CA 1
ATOM 1315 C C . ALA A 1 172 ? -15.332 -11.359 -0.914 1.00 95.19 172 ALA A C 1
ATOM 1317 O O . ALA A 1 172 ? -16.029 -10.722 -1.695 1.00 95.19 172 ALA A O 1
ATOM 1318 N N . ASN A 1 173 ? -15.828 -11.858 0.222 1.00 94.12 173 ASN A N 1
ATOM 1319 C CA . ASN A 1 173 ? -17.180 -11.584 0.726 1.00 94.12 173 ASN A CA 1
ATOM 1320 C C . ASN A 1 173 ? -17.295 -10.219 1.451 1.00 94.12 173 ASN A C 1
ATOM 1322 O O . ASN A 1 173 ? -18.336 -9.897 2.034 1.00 94.12 173 ASN A O 1
ATOM 1326 N N . GLY A 1 174 ? -16.224 -9.421 1.440 1.00 96.44 174 GLY A N 1
ATOM 1327 C CA . GLY A 1 174 ? -16.145 -8.109 2.073 1.00 96.44 174 GLY A CA 1
ATOM 1328 C C . GLY A 1 174 ? -15.947 -8.152 3.587 1.00 96.44 174 GLY A C 1
ATOM 1329 O O . GLY A 1 174 ? -16.164 -7.137 4.242 1.00 96.44 174 GLY A O 1
ATOM 1330 N N . ASN A 1 175 ? -15.589 -9.304 4.158 1.00 98.44 175 ASN A N 1
ATOM 1331 C CA . ASN A 1 175 ? -15.283 -9.415 5.581 1.00 98.44 175 ASN A CA 1
ATOM 1332 C C . ASN A 1 175 ? -13.822 -9.044 5.853 1.00 98.44 175 ASN A C 1
ATOM 1334 O O . ASN A 1 175 ? -12.913 -9.507 5.157 1.00 98.44 175 ASN A O 1
ATOM 1338 N N . PHE A 1 176 ? -13.597 -8.240 6.887 1.00 98.56 176 PHE A N 1
ATOM 1339 C CA . PHE A 1 176 ? -12.276 -7.841 7.342 1.00 98.56 176 PHE A CA 1
ATOM 1340 C C . PHE A 1 176 ? -11.815 -8.735 8.497 1.00 98.56 176 PHE A C 1
ATOM 1342 O O . PHE A 1 176 ? -12.494 -8.860 9.515 1.00 98.56 176 PHE A O 1
ATOM 1349 N N . GLY A 1 177 ? -10.669 -9.387 8.327 1.00 98.44 177 GLY A N 1
ATOM 1350 C CA . GLY A 1 177 ? -10.064 -10.254 9.333 1.00 98.44 177 GLY A CA 1
ATOM 1351 C C . GLY A 1 177 ? -8.796 -9.640 9.907 1.00 98.44 177 GLY A C 1
ATOM 1352 O O . GLY A 1 177 ? -7.961 -9.170 9.136 1.00 98.44 177 GLY A O 1
ATOM 1353 N N . VAL A 1 178 ? -8.623 -9.704 11.226 1.00 98.44 178 VAL A N 1
ATOM 1354 C CA . VAL A 1 178 ? -7.376 -9.389 11.940 1.00 98.44 178 VAL A CA 1
ATOM 1355 C C . VAL A 1 178 ? -6.915 -10.659 12.651 1.00 98.44 178 VAL A C 1
ATOM 1357 O O . VAL A 1 178 ? -7.651 -11.223 13.454 1.00 98.44 178 VAL A O 1
ATOM 1360 N N . GLY A 1 179 ? -5.736 -11.166 12.295 1.00 96.94 179 GLY A N 1
ATOM 1361 C CA . GLY A 1 179 ? -5.217 -12.434 12.827 1.00 96.94 179 GLY A CA 1
ATOM 1362 C C . GLY A 1 179 ? -5.921 -13.706 12.323 1.00 96.94 179 GLY A C 1
ATOM 1363 O O . GLY A 1 179 ? -5.510 -14.799 12.696 1.00 96.94 179 GLY A O 1
ATOM 1364 N N . VAL A 1 180 ? -6.924 -13.589 11.440 1.00 97.38 180 VAL A N 1
ATOM 1365 C CA . VAL A 1 180 ? -7.756 -14.701 10.941 1.00 97.38 180 VAL A CA 1
ATOM 1366 C C . VAL A 1 180 ? -7.756 -14.797 9.414 1.00 97.38 180 VAL A C 1
ATOM 1368 O O . VAL A 1 180 ? -7.909 -13.804 8.700 1.00 97.38 180 VAL A O 1
ATOM 1371 N N . LYS A 1 181 ? -7.635 -16.020 8.879 1.00 95.69 181 LYS A N 1
ATOM 1372 C CA . LYS A 1 181 ? -7.625 -16.270 7.422 1.00 95.69 181 LYS A CA 1
ATOM 1373 C C . LYS A 1 181 ? -9.025 -16.329 6.803 1.00 95.69 181 LYS A C 1
ATOM 1375 O O . LYS A 1 181 ? -9.187 -15.965 5.641 1.00 95.69 181 LYS A O 1
ATOM 1380 N N . ASN A 1 182 ? -10.027 -16.776 7.553 1.00 95.94 182 ASN A N 1
ATOM 1381 C CA . ASN A 1 182 ? -11.398 -16.955 7.070 1.00 95.94 182 ASN A CA 1
ATOM 1382 C C . ASN A 1 182 ? -12.371 -16.182 7.977 1.00 95.94 182 ASN A C 1
ATOM 1384 O O . ASN A 1 182 ? -12.989 -16.778 8.857 1.00 95.94 182 ASN A O 1
ATOM 1388 N N . PRO A 1 183 ? -12.478 -14.849 7.828 1.00 98.12 183 PRO A N 1
ATOM 1389 C CA . PRO A 1 183 ? -13.337 -14.045 8.691 1.00 98.12 183 PRO A CA 1
ATOM 1390 C C . PRO A 1 183 ? -14.821 -14.396 8.488 1.00 98.12 183 PRO A C 1
ATOM 1392 O O . PRO A 1 183 ? -15.355 -14.282 7.381 1.00 98.12 183 PRO A O 1
ATOM 1395 N N . SER A 1 184 ? -15.495 -14.807 9.566 1.00 97.69 184 SER A N 1
ATOM 1396 C CA . SER A 1 184 ? -16.905 -15.230 9.579 1.00 97.69 184 SER A CA 1
ATOM 1397 C C . SER A 1 184 ? -17.893 -14.070 9.771 1.00 97.69 184 SER A C 1
ATOM 1399 O O . SER A 1 184 ? -19.082 -14.229 9.510 1.00 97.69 184 SER A O 1
ATOM 1401 N N . ALA A 1 185 ? -17.405 -12.888 10.157 1.00 98.06 185 ALA A N 1
ATOM 1402 C CA . ALA A 1 185 ? -18.177 -11.661 10.344 1.00 98.06 185 ALA A CA 1
ATOM 1403 C C . ALA A 1 185 ? -17.520 -10.477 9.615 1.00 98.06 185 ALA A C 1
ATOM 1405 O O . ALA A 1 185 ? -16.370 -10.568 9.184 1.00 98.06 185 ALA A O 1
ATOM 1406 N N . LYS A 1 186 ? -18.240 -9.351 9.489 1.00 97.56 186 LYS A N 1
ATOM 1407 C CA . LYS A 1 186 ? -17.738 -8.147 8.798 1.00 97.56 186 LYS A CA 1
ATOM 1408 C C . LYS A 1 186 ? -16.417 -7.638 9.366 1.00 97.56 186 LYS A C 1
ATOM 1410 O O . LYS A 1 186 ? -15.577 -7.188 8.597 1.00 97.56 186 LYS A O 1
ATOM 1415 N N . ILE A 1 187 ? -16.238 -7.765 10.676 1.00 98.19 187 ILE A N 1
ATOM 1416 C CA . ILE A 1 187 ? -14.959 -7.632 11.365 1.00 98.19 187 ILE A CA 1
ATOM 1417 C C . ILE A 1 187 ? -14.801 -8.891 12.221 1.00 98.19 187 ILE A C 1
ATOM 1419 O O . ILE A 1 187 ? -15.686 -9.193 13.019 1.00 98.19 187 ILE A O 1
ATOM 1423 N N . HIS A 1 188 ? -13.711 -9.636 12.039 1.00 98.50 188 HIS A N 1
ATOM 1424 C CA . HIS A 1 188 ? -13.369 -10.802 12.856 1.00 98.50 188 HIS A CA 1
ATOM 1425 C C . HIS A 1 188 ? -11.925 -10.667 13.353 1.00 98.50 188 HIS A C 1
ATOM 1427 O O . HIS A 1 188 ? -11.007 -10.541 12.544 1.00 98.50 188 HIS A O 1
ATOM 1433 N N . VAL A 1 189 ? -11.738 -10.681 14.672 1.00 98.19 189 VAL A N 1
ATOM 1434 C CA . VAL A 1 189 ? -10.427 -10.662 15.334 1.00 98.19 189 VAL A CA 1
ATOM 1435 C C . VAL A 1 189 ? -10.209 -12.022 15.996 1.00 98.19 189 VAL A C 1
ATOM 1437 O O . VAL A 1 189 ? -11.062 -12.455 16.765 1.00 98.19 189 VAL A O 1
ATOM 1440 N N . GLU A 1 190 ? -9.092 -12.689 15.701 1.00 97.25 190 GLU A N 1
ATOM 1441 C CA . GLU A 1 190 ? -8.660 -13.915 16.391 1.00 97.25 190 GLU A CA 1
ATOM 1442 C C . GLU A 1 190 ? -7.295 -13.702 17.057 1.00 97.25 190 GLU A C 1
ATOM 1444 O O . GLU A 1 190 ? -6.462 -12.942 16.561 1.00 97.25 190 GLU A O 1
ATOM 1449 N N . ASN A 1 191 ? -7.038 -14.440 18.143 1.00 93.00 191 ASN A N 1
ATOM 1450 C CA . ASN A 1 191 ? -5.759 -14.456 18.867 1.00 93.00 191 ASN A CA 1
ATOM 1451 C C . ASN A 1 191 ? -5.325 -13.085 19.432 1.00 93.00 191 ASN A C 1
ATOM 1453 O O . ASN A 1 191 ? -4.132 -12.786 19.481 1.00 93.00 191 ASN A O 1
ATOM 1457 N N . GLY A 1 192 ? -6.280 -12.256 19.859 1.00 93.88 192 GLY A N 1
ATOM 1458 C CA . GLY A 1 192 ? -6.018 -10.976 20.518 1.00 93.88 192 GLY A CA 1
ATOM 1459 C C . GLY A 1 192 ? -7.296 -10.240 20.919 1.00 93.88 192 GLY A C 1
ATOM 1460 O O . GLY A 1 192 ? -8.395 -10.637 20.532 1.00 93.88 192 GLY A O 1
ATOM 1461 N N . ASP A 1 193 ? -7.127 -9.154 21.670 1.00 96.12 193 ASP A N 1
ATOM 1462 C CA . ASP A 1 193 ? -8.216 -8.306 22.158 1.00 96.12 193 ASP A CA 1
ATOM 1463 C C . ASP A 1 193 ? -8.395 -7.044 21.300 1.00 96.12 193 ASP A C 1
ATOM 1465 O O . ASP A 1 193 ? -7.470 -6.575 20.630 1.00 96.12 193 ASP A O 1
ATOM 1469 N N . ILE A 1 194 ? -9.588 -6.444 21.363 1.00 96.38 194 ILE A N 1
ATOM 1470 C CA . ILE A 1 194 ? -9.844 -5.097 20.837 1.00 96.38 194 ILE A CA 1
ATOM 1471 C C . ILE A 1 194 ? -9.679 -4.098 21.985 1.00 96.38 194 ILE A C 1
ATOM 1473 O O . ILE A 1 194 ? -10.492 -4.067 22.906 1.00 96.38 194 ILE A O 1
ATOM 1477 N N . TYR A 1 195 ? -8.651 -3.252 21.911 1.00 96.56 195 TYR A N 1
ATOM 1478 C CA . TYR A 1 195 ? -8.399 -2.201 22.898 1.00 96.56 195 TYR A CA 1
ATOM 1479 C C . TYR A 1 195 ? -8.924 -0.839 22.422 1.00 96.56 195 TYR A C 1
ATOM 1481 O O . TYR A 1 195 ? -8.510 -0.333 21.379 1.00 96.56 195 TYR A O 1
ATOM 1489 N N . ILE A 1 196 ? -9.817 -0.224 23.203 1.00 96.12 196 ILE A N 1
ATOM 1490 C CA . ILE A 1 196 ? -10.339 1.130 22.966 1.00 96.12 196 ILE A CA 1
ATOM 1491 C C . ILE A 1 196 ? -9.706 2.064 24.002 1.00 96.12 196 ILE A C 1
ATOM 1493 O O . ILE A 1 196 ? -10.155 2.133 25.140 1.00 96.12 196 ILE A O 1
ATOM 1497 N N . GLY A 1 197 ? -8.637 2.762 23.610 1.00 95.56 197 GLY A N 1
ATOM 1498 C CA . GLY A 1 197 ? -7.810 3.541 24.542 1.00 95.56 197 GLY A CA 1
ATOM 1499 C C . GLY A 1 197 ? -8.352 4.922 24.926 1.00 95.56 197 GLY A C 1
ATOM 1500 O O . GLY A 1 197 ? -7.852 5.528 25.868 1.00 95.56 197 GLY A O 1
ATOM 1501 N N . THR A 1 198 ? -9.352 5.445 24.214 1.00 95.69 198 THR A N 1
ATOM 1502 C CA . THR A 1 198 ? -9.983 6.731 24.552 1.00 95.69 198 THR A CA 1
ATOM 1503 C C . THR A 1 198 ? -11.111 6.499 25.564 1.00 95.69 198 THR A C 1
ATOM 1505 O O . THR A 1 198 ? -12.072 5.804 25.216 1.00 95.69 198 THR A O 1
ATOM 1508 N N . PRO A 1 199 ? -11.055 7.077 26.783 1.00 92.12 199 PRO A N 1
ATOM 1509 C CA . PRO A 1 199 ? -12.124 6.935 27.770 1.00 92.12 199 PRO A CA 1
ATOM 1510 C C . PRO A 1 199 ? -13.494 7.313 27.200 1.00 92.12 199 PRO A C 1
ATOM 1512 O O . PRO A 1 199 ? -13.608 8.222 26.378 1.00 92.12 199 PRO A O 1
ATOM 1515 N N . TYR A 1 200 ? -14.537 6.609 27.641 1.00 88.94 200 TYR A N 1
ATOM 1516 C CA . TYR A 1 200 ? -15.925 6.778 27.188 1.00 88.94 200 TYR A CA 1
ATOM 1517 C C . TYR A 1 200 ? -16.202 6.471 25.703 1.00 88.94 200 TYR A C 1
ATOM 1519 O O . TYR A 1 200 ? -17.357 6.592 25.278 1.00 88.94 200 TYR A O 1
ATOM 1527 N N . ASN A 1 201 ? -15.220 6.049 24.902 1.00 94.69 201 ASN A N 1
ATOM 1528 C CA . ASN A 1 201 ? -15.486 5.431 23.600 1.00 94.69 201 ASN A CA 1
ATOM 1529 C C . ASN A 1 201 ? -15.867 3.955 23.775 1.00 94.69 201 ASN A C 1
ATOM 1531 O O . ASN A 1 201 ? -15.642 3.354 24.824 1.00 94.69 201 ASN A O 1
ATOM 1535 N N . GLY A 1 202 ? -16.505 3.376 22.760 1.00 95.31 202 GLY A N 1
ATOM 1536 C CA . GLY A 1 202 ? -17.044 2.027 22.863 1.00 95.31 202 GLY A CA 1
ATOM 1537 C C . GLY A 1 202 ? -17.774 1.571 21.607 1.00 95.31 202 GLY A C 1
ATOM 1538 O O . GLY A 1 202 ? -17.555 2.112 20.524 1.00 95.31 202 GLY A O 1
ATOM 1539 N N . LEU A 1 203 ? -18.653 0.580 21.754 1.00 96.75 203 LEU A N 1
ATOM 1540 C CA . LEU A 1 203 ? -19.403 0.004 20.638 1.00 96.75 203 LEU A CA 1
ATOM 1541 C C . LEU A 1 203 ? -20.747 0.715 20.473 1.00 96.75 203 LEU A C 1
ATOM 1543 O O . LEU A 1 203 ? -21.572 0.686 21.383 1.00 96.75 203 LEU A O 1
ATOM 1547 N N . ILE A 1 204 ? -20.989 1.312 19.306 1.00 97.62 204 ILE A N 1
ATOM 1548 C CA . ILE A 1 204 ? -22.307 1.848 18.951 1.00 97.62 204 ILE A CA 1
ATOM 1549 C C . ILE A 1 204 ? -23.099 0.766 18.219 1.00 97.62 204 ILE A C 1
ATOM 1551 O O . ILE A 1 204 ? -22.665 0.265 17.184 1.00 97.62 204 ILE A O 1
ATOM 1555 N N . MET A 1 205 ? -24.277 0.427 18.737 1.00 97.62 205 MET A N 1
ATOM 1556 C CA . MET A 1 205 ? -25.196 -0.530 18.122 1.00 97.62 205 MET A CA 1
ATOM 1557 C C . MET A 1 205 ? -26.537 0.131 17.838 1.00 97.62 205 MET A C 1
ATOM 1559 O O . MET A 1 205 ? -27.090 0.829 18.687 1.00 97.62 205 MET A O 1
ATOM 1563 N N . LYS A 1 206 ? -27.080 -0.122 16.646 1.00 97.88 206 LYS A N 1
ATOM 1564 C CA . LYS A 1 206 ? -28.419 0.322 16.260 1.00 97.88 206 LYS A CA 1
ATOM 1565 C C . LYS A 1 206 ? -29.440 -0.750 16.636 1.00 97.88 206 LYS A C 1
ATOM 1567 O O . LYS A 1 206 ? -29.331 -1.896 16.212 1.00 97.88 206 LYS A O 1
ATOM 1572 N N . SER A 1 207 ? -30.421 -0.372 17.443 1.00 97.25 207 SER A N 1
ATOM 1573 C CA . SER A 1 207 ? -31.565 -1.213 17.799 1.00 97.25 207 SER A CA 1
ATOM 1574 C C . SER A 1 207 ? -32.513 -1.416 16.606 1.00 97.25 207 SER A C 1
ATOM 1576 O O . SER A 1 207 ? -32.493 -0.610 15.669 1.00 97.25 207 SER A O 1
ATOM 1578 N N . PRO A 1 208 ? -33.402 -2.428 16.644 1.00 97.81 208 PRO A N 1
ATOM 1579 C CA . PRO A 1 208 ? -34.390 -2.657 15.585 1.00 97.81 208 PRO A CA 1
ATOM 1580 C C . PRO A 1 208 ? -35.306 -1.455 15.307 1.00 97.81 208 PRO A C 1
ATOM 1582 O O . PRO A 1 208 ? -35.691 -1.234 14.164 1.00 97.81 208 PRO A O 1
ATOM 1585 N N . SER A 1 209 ? -35.603 -0.639 16.324 1.00 97.69 209 SER A N 1
ATOM 1586 C CA . SER A 1 209 ? -36.412 0.583 16.188 1.00 97.69 209 SER A CA 1
ATOM 1587 C C . SER A 1 209 ? -35.636 1.775 15.609 1.00 97.69 209 SER A C 1
ATOM 1589 O O . SER A 1 209 ? -36.193 2.856 15.449 1.00 97.69 209 SER A O 1
ATOM 1591 N N . GLY A 1 210 ? -34.345 1.607 15.309 1.00 97.25 210 GLY A N 1
ATOM 1592 C CA . GLY A 1 210 ? -33.509 2.618 14.665 1.00 97.25 210 GLY A CA 1
ATOM 1593 C C . GLY A 1 210 ? -32.705 3.516 15.608 1.00 97.25 210 GLY A C 1
ATOM 1594 O O . GLY A 1 210 ? -31.891 4.299 15.125 1.00 97.25 210 GLY A O 1
ATOM 1595 N N . TYR A 1 211 ? -32.869 3.382 16.925 1.00 98.00 211 TYR A N 1
ATOM 1596 C CA . TYR A 1 211 ? -32.088 4.119 17.924 1.00 98.00 211 TYR A CA 1
ATOM 1597 C C . TYR A 1 211 ? -30.685 3.542 18.086 1.00 98.00 211 TYR A C 1
ATOM 1599 O O . TYR A 1 211 ? -30.541 2.317 18.109 1.00 98.00 211 TYR A O 1
ATOM 1607 N N . CYS A 1 212 ? -29.677 4.397 18.254 1.00 98.38 212 CYS A N 1
ATOM 1608 C CA . CYS A 1 212 ? -28.306 3.975 18.517 1.00 98.38 212 CYS A CA 1
ATOM 1609 C C . CYS A 1 212 ? -27.973 4.033 20.012 1.00 98.38 212 CYS A C 1
ATOM 1611 O O . CYS A 1 212 ? -28.333 4.974 20.716 1.00 98.38 212 CYS A O 1
ATOM 1613 N N . PHE A 1 213 ? -27.260 3.015 20.485 1.00 98.06 213 PHE A N 1
ATOM 1614 C CA . PHE A 1 213 ? -26.796 2.896 21.861 1.00 98.06 213 PHE A CA 1
ATOM 1615 C C . PHE A 1 213 ? -25.292 2.672 21.868 1.00 98.06 213 PHE A C 1
ATOM 1617 O O . PHE A 1 213 ? -24.801 1.781 21.176 1.00 98.06 213 PHE A O 1
ATOM 1624 N N . LYS A 1 214 ? -24.564 3.460 22.657 1.00 97.94 214 LYS A N 1
ATOM 1625 C CA . LYS A 1 214 ? -23.134 3.266 22.891 1.00 97.94 214 LYS A CA 1
ATOM 1626 C C . LYS A 1 214 ? -22.935 2.445 24.161 1.00 97.94 214 LYS A C 1
ATOM 1628 O O . LYS A 1 214 ? -23.364 2.875 25.233 1.00 97.94 214 LYS A O 1
ATOM 1633 N N . ILE A 1 215 ? -22.275 1.299 24.034 1.00 97.69 215 ILE A N 1
ATOM 1634 C CA . ILE A 1 215 ? -21.784 0.495 25.154 1.00 97.69 215 ILE A CA 1
ATOM 1635 C C . ILE A 1 215 ? -20.409 1.022 25.557 1.00 97.69 215 ILE A C 1
ATOM 1637 O O . ILE A 1 215 ? -19.502 1.034 24.728 1.00 97.69 215 ILE A O 1
ATOM 1641 N N . THR A 1 216 ? -20.244 1.414 26.815 1.00 97.12 216 THR A N 1
ATOM 1642 C CA . THR A 1 216 ? -18.965 1.824 27.419 1.00 97.12 216 THR A CA 1
ATOM 1643 C C . THR A 1 216 ? -18.729 1.079 28.728 1.00 97.12 216 THR A C 1
ATOM 1645 O O . THR A 1 216 ? -19.631 0.412 29.228 1.00 97.12 216 THR A O 1
ATOM 1648 N N . VAL A 1 217 ? -17.545 1.237 29.315 1.00 95.62 217 VAL A N 1
ATOM 1649 C CA . VAL A 1 217 ? -17.202 0.746 30.656 1.00 95.62 217 VAL A CA 1
ATOM 1650 C C . VAL A 1 217 ? -16.838 1.930 31.562 1.00 95.62 217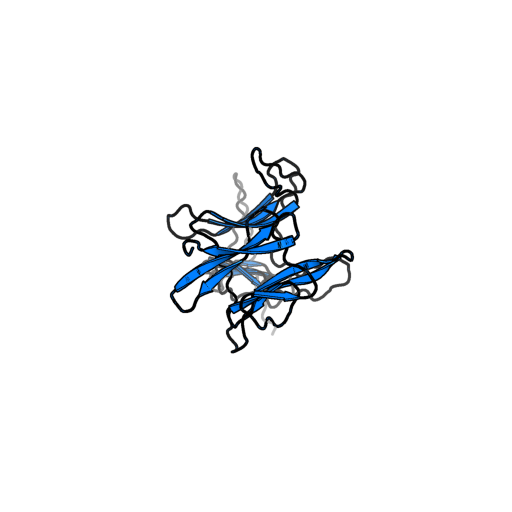 VAL A C 1
ATOM 1652 O O . VAL A 1 217 ? -16.261 2.900 31.072 1.00 95.62 217 VAL A O 1
ATOM 1655 N N . ASN A 1 218 ? -17.221 1.897 32.841 1.00 93.00 218 ASN A N 1
ATOM 1656 C CA . ASN A 1 218 ? -16.818 2.906 33.833 1.00 93.00 218 ASN A CA 1
ATOM 1657 C C . ASN A 1 218 ? -15.598 2.458 34.659 1.00 93.00 218 ASN A C 1
ATOM 1659 O O . ASN A 1 218 ? -15.133 1.329 34.519 1.00 93.00 218 ASN A O 1
ATOM 1663 N N . ASP A 1 219 ? -15.120 3.317 35.562 1.00 95.50 219 ASP A N 1
ATOM 1664 C CA . ASP A 1 219 ? -13.929 3.064 36.397 1.00 95.50 219 ASP A CA 1
ATOM 1665 C C . ASP A 1 219 ? -14.059 1.844 37.326 1.00 95.50 219 ASP A C 1
ATOM 1667 O O . ASP A 1 219 ? -13.063 1.318 37.815 1.00 95.50 219 ASP A O 1
ATOM 1671 N N . TYR A 1 220 ? -15.283 1.359 37.548 1.00 96.12 220 TYR A N 1
ATOM 1672 C CA . TYR A 1 220 ? -15.564 0.152 38.325 1.00 96.12 220 TYR A CA 1
ATOM 1673 C C . TYR A 1 220 ? -15.709 -1.105 37.452 1.00 96.12 220 TYR A C 1
ATOM 1675 O O . TYR A 1 220 ? -16.091 -2.157 37.959 1.00 96.12 220 TYR A O 1
ATOM 1683 N N . GLY A 1 221 ? -15.469 -1.010 36.141 1.00 94.44 221 GLY A N 1
ATOM 1684 C CA . GLY A 1 221 ? -15.634 -2.123 35.204 1.00 94.44 221 GLY A CA 1
ATOM 1685 C C . GLY A 1 221 ? -17.085 -2.400 34.796 1.00 94.44 221 GLY A C 1
ATOM 1686 O O . GLY A 1 221 ? -17.344 -3.380 34.099 1.00 94.44 221 GLY A O 1
ATOM 1687 N N . ASN A 1 222 ? -18.045 -1.558 35.192 1.00 96.06 222 ASN A N 1
ATOM 1688 C CA . ASN A 1 222 ? -19.448 -1.768 34.842 1.00 96.06 222 ASN A CA 1
ATOM 1689 C C . ASN A 1 222 ? -19.737 -1.285 33.423 1.00 96.06 222 ASN A C 1
ATOM 1691 O O . ASN A 1 222 ? -19.372 -0.165 33.050 1.00 96.06 222 ASN A O 1
ATOM 1695 N N . LEU A 1 223 ? -20.461 -2.106 32.662 1.00 96.81 223 LEU A N 1
ATOM 1696 C CA . LEU A 1 223 ? -20.983 -1.707 31.364 1.00 96.81 223 LEU A CA 1
ATOM 1697 C C . LEU A 1 223 ? -22.092 -0.666 31.531 1.00 96.81 223 LEU A C 1
ATOM 1699 O O . LEU A 1 223 ? -22.972 -0.790 32.381 1.00 96.81 223 LEU A O 1
ATOM 1703 N N . SER A 1 224 ? -22.068 0.345 30.673 1.00 95.38 224 SER A N 1
ATOM 1704 C CA . SER A 1 224 ? -23.115 1.351 30.551 1.00 95.38 224 SER A CA 1
ATOM 1705 C C . SER A 1 224 ? -23.580 1.404 29.105 1.00 95.38 224 SER A C 1
ATOM 1707 O O . SER A 1 224 ? -22.762 1.416 28.187 1.00 95.38 224 SER A O 1
ATOM 1709 N N . THR A 1 225 ? -24.892 1.433 28.897 1.00 97.25 225 THR A N 1
ATOM 1710 C CA . THR A 1 225 ? -25.509 1.529 27.574 1.00 97.25 225 THR A CA 1
ATOM 1711 C C . THR A 1 225 ? -26.296 2.823 27.494 1.00 97.25 225 THR A C 1
ATOM 1713 O O . THR A 1 225 ? -27.340 2.957 28.131 1.00 97.25 225 THR A O 1
ATOM 1716 N N . ASN A 1 226 ? -25.796 3.777 26.719 1.00 96.38 226 ASN A N 1
ATOM 1717 C CA . ASN A 1 226 ? -26.366 5.118 26.651 1.00 96.38 226 ASN A CA 1
ATOM 1718 C C . ASN A 1 226 ? -26.909 5.388 25.255 1.00 96.38 226 ASN A C 1
ATOM 1720 O O . ASN A 1 226 ? -26.257 5.058 24.264 1.00 96.38 226 ASN A O 1
ATOM 1724 N N . TYR A 1 227 ? -28.082 6.011 25.180 1.00 97.25 227 TYR A N 1
ATOM 1725 C CA . TYR A 1 227 ? -28.624 6.507 23.921 1.00 97.25 227 TYR A CA 1
ATOM 1726 C C . TYR A 1 227 ? -27.680 7.546 23.300 1.00 97.25 227 TYR A C 1
ATOM 1728 O O . TYR A 1 227 ? -27.184 8.433 23.996 1.00 97.25 227 TYR A O 1
ATOM 1736 N N . VAL A 1 228 ? -27.446 7.443 21.992 1.00 97.31 228 VAL A N 1
ATOM 1737 C CA . VAL A 1 228 ? -26.636 8.387 21.212 1.00 97.31 228 VAL A CA 1
ATOM 1738 C C . VAL A 1 228 ? -27.272 8.629 19.844 1.00 97.31 228 VAL A C 1
ATOM 1740 O O . VAL A 1 228 ? -28.005 7.784 19.326 1.00 97.31 228 VAL A O 1
ATOM 1743 N N . SER A 1 229 ? -26.948 9.761 19.218 1.00 97.56 229 SER A N 1
ATOM 1744 C CA . SER A 1 229 ? -27.212 9.949 17.790 1.00 97.56 229 SER A CA 1
ATOM 1745 C C . SER A 1 229 ? -26.447 8.900 16.985 1.00 97.56 229 SER A C 1
ATOM 1747 O O . SER A 1 229 ? -25.281 8.623 17.271 1.00 97.56 229 SER A O 1
ATOM 1749 N N . CYS A 1 230 ? -27.102 8.305 15.989 1.00 96.38 230 CYS A N 1
ATOM 1750 C CA . CYS A 1 230 ? -26.416 7.403 15.074 1.00 96.38 230 CYS A CA 1
ATOM 1751 C C . CYS A 1 230 ? -25.351 8.171 14.270 1.00 96.38 230 CYS A C 1
ATOM 1753 O O . CYS A 1 230 ? -25.635 9.301 13.864 1.00 96.38 230 CYS A O 1
ATOM 1755 N N . PRO A 1 231 ? -24.157 7.585 14.071 1.00 95.00 231 PRO A N 1
ATOM 1756 C CA . PRO A 1 231 ? -23.135 8.141 13.189 1.00 95.00 231 PRO A CA 1
ATOM 1757 C C . PRO A 1 231 ? -23.561 8.111 11.716 1.00 95.00 231 PRO A C 1
ATOM 1759 O O . PRO A 1 231 ? -24.469 7.315 11.369 1.00 95.00 231 PRO A O 1
#

Foldseek 3Di:
DDDDDDDDDDDDDDPDDDDDPDQFADPPQRKGFDDDPPDPATCWIQHPVCAIEHRHNDDPDNYHYDDDDDDPPDDDDPPDSDDDDDPDLAAPDKDWDWDDDDPDPKIWIWMAAAQNHDDPPDPDDRHGHIDTDIPDPDDDDDFDDPPPDQGKDWDWDADPVRDTDTQWIQGSVRAIEGPDDDHPDNYYYPPDDDDDPDAPAADWDADPVGWIWGWHADPVRDTDTHTDDDD

Radius of gyration: 29.36 Å; chains: 1; bounding box: 73×42×93 Å

Secondary structure (DSSP, 8-state):
---------------SS------PPPTTTT-EEE--TT-SS-SEEE-TTS-EEES-SS-SSSEEE--------SSS----S--------STT-EEEEEEE-TTS--EEEEEEE-TT---TT-SS--TT-EEEEESSS--------SSSPPP-EEEEEE-TTS-EEEEEEE-TTS-EEES-SS-SSSEEE-SS-----STT--EEEE-TTS-EEEEEE-TTS-EEEEEE---

Sequence (231 aa):
MKKIFHTITLILFTTILNAQTTITPDGYNGAIRFKNGGSSVDKVYLAENGFLGIGTSSPRSFLDIVGNHENVSSSYDARFFLKLKNTSNLFNSGVIMQLEAGSGSSITALSHHAPSYYFPNLTENFADFGQLVSYGPGLILRAGSLSNTQGIIKFITADNEGLPRERMRLAANGNFGVGVKNPSAKIHVENGDIYIGTPYNGLIMKSPSGYCFKITVNDYGNLSTNYVSCP

pLDDT: mean 85.02, std 17.14, range [36.12, 98.56]